Protein AF-0000000066774447 (afdb_homodimer)

Solvent-accessible surface area (backbone atoms only — not comparable to full-atom values): 14469 Å² total; per-residue (Å²): 112,80,68,56,69,46,53,26,40,53,49,66,48,36,38,50,43,22,33,88,58,41,68,56,41,48,50,23,51,52,41,28,32,49,45,59,71,44,71,72,47,78,49,93,64,47,32,36,40,37,72,41,40,31,43,25,16,34,83,17,84,88,30,75,61,47,65,39,43,43,43,38,41,28,30,47,28,94,38,69,66,37,24,46,42,25,50,51,33,24,53,74,33,62,24,39,87,62,42,72,68,42,78,46,88,87,47,88,54,28,32,31,23,29,27,24,42,72,87,56,27,41,38,29,32,37,18,69,53,82,62,50,62,77,47,78,44,22,42,38,33,38,82,106,112,82,67,56,71,47,53,27,39,54,50,67,47,36,36,50,44,21,32,87,58,39,67,58,42,49,52,23,52,53,40,28,31,50,45,58,72,44,72,72,47,77,51,94,65,48,33,35,40,37,71,41,41,31,42,24,16,34,82,15,85,87,30,75,62,49,64,39,43,43,43,38,42,28,29,46,29,92,38,69,66,36,23,46,42,25,48,52,34,25,54,71,32,62,23,39,87,63,41,73,69,43,78,46,88,86,47,87,54,28,33,31,23,29,28,24,43,72,86,57,27,41,38,30,32,35,18,69,52,81,60,50,61,74,47,79,45,22,43,38,34,37,83,105

Secondary structure (DSSP, 8-state):
---EEEEESSSEEEEEEEES-HHHHHHHHHHHHHHTT---EE-TTSEEEETTEEEEETTSTTTTT------EEEEE-SSHHHHHHHHHHHHHTT-EESS-SEE-SSSTT-EEEEEE-TT--EEEEEE--SEEES-S-EEEEE--/---EEEEESSSEEEEEEEES-HHHHHHHHHHHHHHTT---EE-TTSEEEETTEEEEETTSTTTTT------EEEEE-SSHHHHHHHHHHHHHTT-EESS-SEE-SSSTT-EEEEEE-TT--EEEEEE--SEEES-S-EEEEE--

Nearest PDB structures (foldseek):
  4qb5-assembly1_A  TM=7.781E-01  e=7.718E-11  Rhodoferax ferrireducens T118
  3e5d-assembly1_A-2  TM=6.787E-01  e=4.655E-08  Listeria monocytogenes serotype 4b str. F2365
  2a4x-assembly1_B  TM=7.164E-01  e=2.169E-06  Streptomyces caespitosus
  4mym-assembly1_A-2  TM=6.056E-01  e=3.387E-07  Nocardioides sp. JS614
  3rri-assembly1_A  TM=5.846E-01  e=1.679E-06  Alicyclobacillus acidocaldarius subsp. acidocaldarius DSM 446

Organism: Klebsiella pneumoniae subsp. pneumoniae (strain HS11286) (NCBI:txid1125630)

Sequence (288 aa):
MESNTLHRGRLIDHILLVVEDFEASKNFYTAVLSALEIPVITTANEYLLADELVVASRHSPEAAGKLTGRHHLAFQARDRDMVDAFYHAALTHGGRDNGAPGERHYHPGYYAAFVLDPQGNNIEAVYHGKAERSAGSVAISFTQMESNTLHRGRLIDHILLVVEDFEASKNFYTAVLSALEIPVITTANEYLLADELVVASRHSPEAAGKLTGRHHLAFQARDRDMVDAFYHAALTHGGRDNGAPGERHYHPGYYAAFVLDPQGNNIEAVYHGKAERSAGSVAISFTQ

InterPro domains:
  IPR004360 Glyoxalase/fosfomycin resistance/dioxygenase domain [PF00903] (12-124)
  IPR029068 Glyoxalase/Bleomycin resistance protein/Dihydroxybiphenyl dioxygenase [G3DSA:3.10.180.10] (1-129)
  IPR029068 Glyoxalase/Bleomycin resistance protein/Dihydroxybiphenyl dioxygenase [SSF54593] (12-130)
  IPR037523 Vicinal oxygen chelate (VOC), core domain [PS51819] (11-128)

Foldseek 3Di:
DPDDDDDPAPPFQADEAEAADLVLQVQQCCQLCVLQVFDKDADPQRWIDTGRYIYGYLRGPVNVNDGDDAAAEEDEHADLVSQQSNVVSNVVRQKAFPAHWDDDPPDPQWTKGWIQGNRGHTYMYTDRDDDDDPDPHDDDDDDD/DPDDDDDPAPPQQADEAEAADLVLQVQQCCQLCVLQVFDKDADPQRWIDTGRYIYGYLRGPVNVNDGDDAAAEEDEHADLVSQQSNQVSNVVRQKAFDAHWDDDPPDPQWTKGWIQGNRGHTYMYTDRDDDDDPDPHDDDDDDD

Radius of gyration: 17.99 Å; Cα contacts (8 Å, |Δi|>4): 727; chains: 2; bounding box: 45×44×39 Å

pLDDT: mean 94.79, std 8.67, range [38.62, 98.94]

Structure (mmCIF, N/CA/C/O backbone):
data_AF-0000000066774447-model_v1
#
loop_
_entity.id
_entity.type
_entity.pdbx_description
1 polymer 'Glyoxalase I, nickel isomerase'
#
loop_
_atom_site.group_PDB
_atom_site.id
_atom_site.type_symbol
_atom_site.label_atom_id
_atom_site.label_alt_id
_atom_site.label_comp_id
_atom_site.label_asym_id
_atom_site.label_entity_id
_atom_site.label_seq_id
_atom_site.pdbx_PDB_ins_code
_atom_site.Cartn_x
_atom_site.Cartn_y
_atom_site.Cartn_z
_atom_site.occupancy
_atom_site.B_iso_or_equiv
_atom_site.auth_seq_id
_atom_site.auth_comp_id
_atom_site.auth_asym_id
_atom_site.auth_atom_id
_atom_site.pdbx_PDB_model_num
ATOM 1 N N . MET A 1 1 ? -22.531 -4.09 -21.797 1 38.62 1 MET A N 1
ATOM 2 C CA . MET A 1 1 ? -21.406 -4.688 -21.094 1 38.62 1 MET A CA 1
ATOM 3 C C . MET A 1 1 ? -20.984 -3.826 -19.906 1 38.62 1 MET A C 1
ATOM 5 O O . MET A 1 1 ? -20.672 -2.65 -20.062 1 38.62 1 MET A O 1
ATOM 9 N N . GLU A 1 2 ? -21.516 -3.955 -18.734 1 51.12 2 GLU A N 1
ATOM 10 C CA . GLU A 1 2 ? -21.266 -3.084 -17.594 1 51.12 2 GLU A CA 1
ATOM 11 C C . GLU A 1 2 ? -19.781 -3.027 -17.25 1 51.12 2 GLU A C 1
ATOM 13 O O . GLU A 1 2 ? -19.125 -4.066 -17.156 1 51.12 2 GLU A O 1
ATOM 18 N N . SER A 1 3 ? -19 -2.043 -17.734 1 62.44 3 SER A N 1
ATOM 19 C CA . SER A 1 3 ? -17.562 -1.905 -17.516 1 62.44 3 SER A CA 1
ATOM 20 C C . SER A 1 3 ? -17.25 -1.56 -16.062 1 62.44 3 SER A C 1
ATOM 22 O O . SER A 1 3 ? -17.891 -0.677 -15.484 1 62.44 3 SER A O 1
ATOM 24 N N . ASN A 1 4 ? -16.625 -2.568 -15.297 1 84.75 4 ASN A N 1
ATOM 25 C CA . ASN A 1 4 ? -16.109 -2.242 -13.977 1 84.75 4 ASN A CA 1
ATOM 26 C C . ASN A 1 4 ? -14.711 -1.631 -14.055 1 84.75 4 ASN A C 1
ATOM 28 O O . ASN A 1 4 ? -13.828 -2.176 -14.719 1 84.75 4 ASN A O 1
ATOM 32 N N . THR A 1 5 ? -14.672 -0.332 -13.648 1 91.94 5 THR A N 1
ATOM 33 C CA . THR A 1 5 ? -13.391 0.361 -13.711 1 91.94 5 THR A CA 1
ATOM 34 C C . THR A 1 5 ? -12.789 0.5 -12.312 1 91.94 5 THR A C 1
ATOM 36 O O . THR A 1 5 ? -13.469 0.93 -11.375 1 91.94 5 THR A O 1
ATOM 39 N N . LEU A 1 6 ? -11.602 0.058 -12.195 1 94.44 6 LEU A N 1
ATOM 40 C CA . LEU A 1 6 ? -10.805 0.248 -10.984 1 94.44 6 LEU A CA 1
ATOM 41 C C . LEU A 1 6 ? -9.82 1.396 -11.156 1 94.44 6 LEU A C 1
ATOM 43 O O . LEU A 1 6 ? -9.43 1.727 -12.281 1 94.44 6 LEU A O 1
ATOM 47 N N . HIS A 1 7 ? -9.445 2.002 -10.125 1 97.62 7 HIS A N 1
ATOM 48 C CA . HIS A 1 7 ? -8.445 3.062 -10.164 1 97.62 7 HIS A CA 1
ATOM 49 C C . HIS A 1 7 ? -7.246 2.721 -9.281 1 97.62 7 HIS A C 1
ATOM 51 O O . HIS A 1 7 ? -7.41 2.223 -8.172 1 97.62 7 HIS A O 1
ATOM 57 N N . ARG A 1 8 ? -6.07 2.93 -9.82 1 98.44 8 ARG A N 1
ATOM 58 C CA . ARG A 1 8 ? -4.816 2.812 -9.086 1 98.44 8 ARG A CA 1
ATOM 59 C C . ARG A 1 8 ? -4.02 4.109 -9.156 1 98.44 8 ARG A C 1
ATOM 61 O O . ARG A 1 8 ? -4.117 4.855 -10.133 1 98.44 8 ARG A O 1
ATOM 68 N N . GLY A 1 9 ? -3.234 4.371 -8.086 1 98.44 9 GLY A N 1
ATOM 69 C CA . GLY A 1 9 ? -2.244 5.43 -8.164 1 98.44 9 GLY A CA 1
ATOM 70 C C . GLY A 1 9 ? -2.727 6.746 -7.582 1 98.44 9 GLY A C 1
ATOM 71 O O . GLY A 1 9 ? -1.992 7.734 -7.578 1 98.44 9 GLY A O 1
ATOM 72 N N . ARG A 1 10 ? -3.916 6.777 -7.047 1 98.31 10 ARG A N 1
ATOM 73 C CA . ARG A 1 10 ? -4.379 8.055 -6.52 1 98.31 10 ARG A CA 1
ATOM 74 C C . ARG A 1 10 ? -4.52 8.008 -5.004 1 98.31 10 ARG A C 1
ATOM 76 O O . ARG A 1 10 ? -4.668 9.047 -4.355 1 98.31 10 ARG A O 1
ATOM 83 N N . LEU A 1 11 ? -4.406 6.832 -4.398 1 98.81 11 LEU A N 1
ATOM 84 C CA . LEU A 1 11 ? -4.594 6.746 -2.955 1 98.81 11 LEU A CA 1
ATOM 85 C C . LEU A 1 11 ? -3.254 6.578 -2.244 1 98.81 11 LEU A C 1
ATOM 87 O O . LEU A 1 11 ? -2.865 7.422 -1.434 1 98.81 11 LEU A O 1
ATOM 91 N N . ILE A 1 12 ? -2.5 5.539 -2.547 1 98.88 12 ILE A N 1
ATOM 92 C CA . ILE A 1 12 ? -1.322 5.16 -1.771 1 98.88 12 ILE A CA 1
ATOM 93 C C . ILE A 1 12 ? -0.136 6.031 -2.178 1 98.88 12 ILE A C 1
ATOM 95 O O . ILE A 1 12 ? 0.226 6.086 -3.355 1 98.88 12 ILE A O 1
ATOM 99 N N . ASP A 1 13 ? 0.393 6.727 -1.258 1 98.69 13 ASP A N 1
ATOM 100 C CA . ASP A 1 13 ? 1.669 7.402 -1.465 1 98.69 13 ASP A CA 1
ATOM 101 C C . ASP A 1 13 ? 2.842 6.457 -1.223 1 98.69 13 ASP A C 1
ATOM 103 O O . ASP A 1 13 ? 3.695 6.281 -2.094 1 98.69 13 ASP A O 1
ATOM 107 N N . HIS A 1 14 ? 2.867 5.871 -0.005 1 98.25 14 HIS A N 1
ATOM 108 C CA . HIS A 1 14 ? 3.895 4.867 0.244 1 98.25 14 HIS A CA 1
ATOM 109 C C . HIS A 1 14 ? 3.486 3.934 1.38 1 98.25 14 HIS A C 1
ATOM 111 O O . HIS A 1 14 ? 2.609 4.266 2.178 1 98.25 14 HIS A O 1
ATOM 117 N N . ILE A 1 15 ? 4.059 2.768 1.369 1 98.38 15 ILE A N 1
ATOM 118 C CA . ILE A 1 15 ? 4.055 1.76 2.424 1 98.38 15 ILE A CA 1
ATOM 119 C C . ILE A 1 15 ? 5.465 1.58 2.975 1 98.38 15 ILE A C 1
ATOM 121 O O . ILE A 1 15 ? 6.418 1.412 2.211 1 98.38 15 ILE A O 1
ATOM 125 N N . LEU A 1 16 ? 5.59 1.678 4.246 1 97.62 16 LEU A N 1
ATOM 126 C CA . LEU A 1 16 ? 6.895 1.438 4.855 1 97.62 16 LEU A CA 1
ATOM 127 C C . LEU A 1 16 ? 6.918 0.097 5.578 1 97.62 16 LEU A C 1
ATOM 129 O O . LEU A 1 16 ? 6.129 -0.132 6.5 1 97.62 16 LEU A O 1
ATOM 133 N N . LEU A 1 17 ? 7.73 -0.787 5.145 1 97.94 17 LEU A N 1
ATOM 134 C CA . LEU A 1 17 ? 8.062 -2.016 5.855 1 97.94 17 LEU A CA 1
ATOM 135 C C . LEU A 1 17 ? 9.359 -1.856 6.637 1 97.94 17 LEU A C 1
ATOM 137 O O . LEU A 1 17 ? 10.422 -1.644 6.047 1 97.94 17 LEU A O 1
ATOM 141 N N . VAL A 1 18 ? 9.234 -1.908 7.91 1 97.38 18 VAL A N 1
ATOM 142 C CA . VAL A 1 18 ? 10.414 -1.865 8.758 1 97.38 18 VAL A CA 1
ATOM 143 C C . VAL A 1 18 ? 10.805 -3.281 9.172 1 97.38 18 VAL A C 1
ATOM 145 O O . VAL A 1 18 ? 10.016 -3.992 9.797 1 97.38 18 VAL A O 1
ATOM 148 N N . VAL A 1 19 ? 12.023 -3.633 8.867 1 96.94 19 VAL A N 1
ATOM 149 C CA . VAL A 1 19 ? 12.383 -5.043 8.984 1 96.94 19 VAL A CA 1
ATOM 150 C C . VAL A 1 19 ? 13.602 -5.191 9.891 1 96.94 19 VAL A C 1
ATOM 152 O O . VAL A 1 19 ? 14.398 -4.258 10.039 1 96.94 19 VAL A O 1
ATOM 155 N N . GLU A 1 20 ? 13.719 -6.32 10.477 1 95.25 20 GLU A N 1
ATOM 156 C CA . GLU A 1 20 ? 14.836 -6.633 11.367 1 95.25 20 GLU A CA 1
ATOM 157 C C . GLU A 1 20 ? 16.094 -6.977 10.57 1 95.25 20 GLU A C 1
ATOM 159 O O . GLU A 1 20 ? 17.172 -6.449 10.852 1 95.25 20 GLU A O 1
ATOM 164 N N . ASP A 1 21 ? 16.016 -7.852 9.625 1 95.94 21 ASP A N 1
ATOM 165 C CA . ASP A 1 21 ? 17.109 -8.273 8.766 1 95.94 21 ASP A CA 1
ATOM 166 C C . ASP A 1 21 ? 17.016 -7.609 7.391 1 95.94 21 ASP A C 1
ATOM 168 O O . ASP A 1 21 ? 16.469 -8.188 6.453 1 95.94 21 ASP A O 1
ATOM 172 N N . PHE A 1 22 ? 17.656 -6.461 7.238 1 96.44 22 PHE A N 1
ATOM 173 C CA . PHE A 1 22 ? 17.516 -5.672 6.02 1 96.44 22 PHE A CA 1
ATOM 174 C C . PHE A 1 22 ? 18.141 -6.391 4.832 1 96.44 22 PHE A C 1
ATOM 176 O O . PHE A 1 22 ? 17.594 -6.375 3.729 1 96.44 22 PHE A O 1
ATOM 183 N N . GLU A 1 23 ? 19.234 -6.984 5.035 1 97.25 23 GLU A N 1
ATOM 184 C CA . GLU A 1 23 ? 19.938 -7.633 3.928 1 97.25 23 GLU A CA 1
ATOM 185 C C . GLU A 1 23 ? 19.094 -8.758 3.332 1 97.25 23 GLU A C 1
ATOM 187 O O . GLU A 1 23 ? 19.016 -8.906 2.109 1 97.25 23 GLU A O 1
ATOM 192 N N . ALA A 1 24 ? 18.453 -9.539 4.191 1 98.06 24 ALA A N 1
ATOM 193 C CA . ALA A 1 24 ? 17.562 -10.602 3.709 1 98.06 24 ALA A CA 1
ATOM 194 C C . ALA A 1 24 ? 16.391 -10.016 2.936 1 98.06 24 ALA A C 1
ATOM 196 O O . ALA A 1 24 ? 16.016 -10.523 1.877 1 98.06 24 ALA A O 1
ATOM 197 N N . SER A 1 25 ? 15.859 -8.977 3.469 1 98.12 25 SER A N 1
ATOM 198 C CA . SER A 1 25 ? 14.719 -8.336 2.816 1 98.12 25 SER A CA 1
ATOM 199 C C . SER A 1 25 ? 15.133 -7.699 1.492 1 98.12 25 SER A C 1
ATOM 201 O O . SER A 1 25 ? 14.406 -7.801 0.5 1 98.12 25 SER A O 1
ATOM 203 N N . LYS A 1 26 ? 16.234 -7.059 1.557 1 97.81 26 LYS A N 1
ATOM 204 C CA . LYS A 1 26 ? 16.75 -6.453 0.336 1 97.81 26 LYS A CA 1
ATOM 205 C C . LYS A 1 26 ? 16.906 -7.492 -0.771 1 97.81 26 LYS A C 1
ATOM 207 O O . LYS A 1 26 ? 16.5 -7.262 -1.909 1 97.81 26 LYS A O 1
ATOM 212 N N . ASN A 1 27 ? 17.531 -8.594 -0.436 1 98.31 27 ASN A N 1
ATOM 213 C CA . ASN A 1 27 ? 17.703 -9.672 -1.403 1 98.31 27 ASN A CA 1
ATOM 214 C C . ASN A 1 27 ? 16.375 -10.148 -1.965 1 98.31 27 ASN A C 1
ATOM 216 O O . ASN A 1 27 ? 16.234 -10.312 -3.178 1 98.31 27 ASN A O 1
ATOM 220 N N . PHE A 1 28 ? 15.461 -10.336 -1.13 1 98.88 28 PHE A N 1
ATOM 221 C CA . PHE A 1 28 ? 14.133 -10.812 -1.492 1 98.88 28 PHE A CA 1
ATOM 222 C C . PHE A 1 28 ? 13.414 -9.812 -2.387 1 98.88 28 PHE A C 1
ATOM 224 O O . PHE A 1 28 ? 12.992 -10.148 -3.494 1 98.88 28 PHE A O 1
ATOM 231 N N . TYR A 1 29 ? 13.289 -8.562 -1.972 1 98.81 29 TYR A N 1
ATOM 232 C CA . TYR A 1 29 ? 12.461 -7.578 -2.66 1 98.81 29 TYR A CA 1
ATOM 233 C C . TYR A 1 29 ? 13.117 -7.133 -3.963 1 98.81 29 TYR A C 1
ATOM 235 O O . TYR A 1 29 ? 12.422 -6.836 -4.941 1 98.81 29 TYR A O 1
ATOM 243 N N . THR A 1 30 ? 14.445 -7.098 -3.994 1 98.62 30 THR A N 1
ATOM 244 C CA . THR A 1 30 ? 15.109 -6.809 -5.262 1 98.62 30 THR A CA 1
ATOM 245 C C . THR A 1 30 ? 14.75 -7.859 -6.309 1 98.62 30 THR A C 1
ATOM 247 O O . THR A 1 30 ? 14.445 -7.52 -7.453 1 98.62 30 THR A O 1
ATOM 250 N N . ALA A 1 31 ? 14.742 -9.102 -5.918 1 98.81 31 ALA A N 1
ATOM 251 C CA . ALA A 1 31 ? 14.477 -10.203 -6.836 1 98.81 31 ALA A CA 1
ATOM 252 C C . ALA A 1 31 ? 13.023 -10.172 -7.316 1 98.81 31 ALA A C 1
ATOM 254 O O . ALA A 1 31 ? 12.758 -10.258 -8.516 1 98.81 31 ALA A O 1
ATOM 255 N N . VAL A 1 32 ? 12.078 -10.047 -6.363 1 98.88 32 VAL A N 1
ATOM 256 C CA . VAL A 1 32 ? 10.68 -10.172 -6.758 1 98.88 32 VAL A CA 1
ATOM 257 C C . VAL A 1 32 ? 10.258 -8.938 -7.551 1 98.88 32 VAL A C 1
ATOM 259 O O . VAL A 1 32 ? 9.461 -9.031 -8.484 1 98.88 32 VAL A O 1
ATOM 262 N N . LEU A 1 33 ? 10.766 -7.766 -7.234 1 98.88 33 LEU A N 1
ATOM 263 C CA . LEU A 1 33 ? 10.398 -6.551 -7.957 1 98.88 33 LEU A CA 1
ATOM 264 C C . LEU A 1 33 ? 11.016 -6.539 -9.352 1 98.88 33 LEU A C 1
ATOM 266 O O . LEU A 1 33 ? 10.422 -6.016 -10.297 1 98.88 33 LEU A O 1
ATOM 270 N N . SER A 1 34 ? 12.234 -7.141 -9.461 1 98.56 34 SER A N 1
ATOM 271 C CA . SER A 1 34 ? 12.805 -7.336 -10.789 1 98.56 34 SER A CA 1
ATOM 272 C C . SER A 1 34 ? 11.906 -8.203 -11.656 1 98.56 34 SER A C 1
ATOM 274 O O . SER A 1 34 ? 11.672 -7.891 -12.828 1 98.56 34 SER A O 1
ATOM 276 N N . ALA A 1 35 ? 11.438 -9.266 -11.117 1 98.81 35 ALA A N 1
ATOM 277 C CA . ALA A 1 35 ? 10.531 -10.156 -11.844 1 98.81 35 ALA A CA 1
ATOM 278 C C . ALA A 1 35 ? 9.281 -9.406 -12.297 1 98.81 35 ALA A C 1
ATOM 280 O O . ALA A 1 35 ? 8.695 -9.734 -13.328 1 98.81 35 ALA A O 1
ATOM 281 N N . LEU A 1 36 ? 8.898 -8.383 -11.547 1 98.81 36 LEU A N 1
ATOM 282 C CA . LEU A 1 36 ? 7.707 -7.594 -11.852 1 98.81 36 LEU A CA 1
ATOM 283 C C . LEU A 1 36 ? 8.062 -6.387 -12.719 1 98.81 36 LEU A C 1
ATOM 285 O O . LEU A 1 36 ? 7.188 -5.582 -13.055 1 98.81 36 LEU A O 1
ATOM 289 N N . GLU A 1 37 ? 9.344 -6.215 -12.992 1 98.44 37 GLU A N 1
ATOM 290 C CA . GLU A 1 37 ? 9.859 -5.145 -13.844 1 98.44 37 GLU A CA 1
ATOM 291 C C . GLU A 1 37 ? 9.633 -3.775 -13.211 1 98.44 37 GLU A C 1
ATOM 293 O O . GLU A 1 37 ? 9.242 -2.824 -13.891 1 98.44 37 GLU A O 1
ATOM 298 N N . ILE A 1 38 ? 9.75 -3.734 -11.938 1 98.5 38 ILE A N 1
ATOM 299 C CA . ILE A 1 38 ? 9.695 -2.498 -11.164 1 98.5 38 ILE A CA 1
ATOM 300 C C . ILE A 1 38 ? 11.109 -2.117 -10.719 1 98.5 38 ILE A C 1
ATOM 302 O O . ILE A 1 38 ? 11.766 -2.883 -10.016 1 98.5 38 ILE A O 1
ATOM 306 N N . PRO A 1 39 ? 11.602 -0.949 -11.078 1 97.19 39 PRO A N 1
ATOM 307 C CA . PRO A 1 39 ? 12.938 -0.531 -10.648 1 97.19 39 PRO A CA 1
ATOM 308 C C . PRO A 1 39 ? 13.055 -0.375 -9.133 1 97.19 39 PRO A C 1
ATOM 310 O O . PRO A 1 39 ? 12.109 0.077 -8.484 1 97.19 39 PRO A O 1
ATOM 313 N N . VAL A 1 40 ? 14.227 -0.789 -8.617 1 97.06 40 VAL A N 1
ATOM 314 C CA . VAL A 1 40 ? 14.516 -0.669 -7.191 1 97.06 40 VAL A CA 1
ATOM 315 C C . VAL A 1 40 ? 15.711 0.259 -6.984 1 97.06 40 VAL A C 1
ATOM 317 O O . VAL A 1 40 ? 16.719 0.141 -7.68 1 97.06 40 VAL A O 1
ATOM 320 N N . ILE A 1 41 ? 15.523 1.2 -6.086 1 94.5 41 ILE A N 1
ATOM 321 C CA . ILE A 1 41 ? 16.609 2.055 -5.641 1 94.5 41 ILE A CA 1
ATOM 322 C C . ILE A 1 41 ? 17.062 1.64 -4.238 1 94.5 41 ILE A C 1
ATOM 324 O O . ILE A 1 41 ? 16.25 1.59 -3.314 1 94.5 41 ILE A O 1
ATOM 328 N N . THR A 1 42 ? 18.312 1.269 -4.105 1 90.75 42 THR A N 1
ATOM 329 C CA . THR A 1 42 ? 18.875 0.967 -2.791 1 90.75 42 THR A CA 1
ATOM 330 C C . THR A 1 42 ? 19.734 2.127 -2.289 1 90.75 42 THR A C 1
ATOM 332 O O . THR A 1 42 ? 20.438 2.766 -3.07 1 90.75 42 THR A O 1
ATOM 335 N N . THR A 1 43 ? 19.609 2.326 -1.059 1 85.88 43 THR A N 1
ATOM 336 C CA . THR A 1 43 ? 20.312 3.471 -0.501 1 85.88 43 THR A CA 1
ATOM 337 C C . THR A 1 43 ? 21.391 3.014 0.48 1 85.88 43 THR A C 1
ATOM 339 O O . THR A 1 43 ? 21.391 1.861 0.917 1 85.88 43 THR A O 1
ATOM 342 N N . ALA A 1 44 ? 22.188 3.984 0.877 1 84.19 44 ALA A N 1
ATOM 343 C CA . ALA A 1 44 ? 23.281 3.725 1.815 1 84.19 44 ALA A CA 1
ATOM 344 C C . ALA A 1 44 ? 22.766 3.621 3.246 1 84.19 44 ALA A C 1
ATOM 346 O O . ALA A 1 44 ? 23.422 3.055 4.117 1 84.19 44 ALA A O 1
ATOM 347 N N . ASN A 1 45 ? 21.609 4.102 3.521 1 84.56 45 ASN A N 1
ATOM 348 C CA . ASN A 1 45 ? 21.031 4.133 4.859 1 84.56 45 ASN A CA 1
ATOM 349 C C . ASN A 1 45 ? 20.125 2.941 5.105 1 84.56 45 ASN A C 1
ATOM 351 O O . ASN A 1 45 ? 19.188 3.021 5.914 1 84.56 45 ASN A O 1
ATOM 355 N N . GLU A 1 46 ? 20.312 1.907 4.398 1 91.19 46 GLU A N 1
ATOM 356 C CA . GLU A 1 46 ? 19.672 0.61 4.582 1 91.19 46 GLU A CA 1
ATOM 357 C C . GLU A 1 46 ? 18.156 0.699 4.344 1 91.19 46 GLU A C 1
ATOM 359 O O . GLU A 1 46 ? 17.375 0.211 5.152 1 91.19 46 GLU A O 1
ATOM 364 N N . TYR A 1 47 ? 17.797 1.309 3.357 1 93.88 47 TYR A N 1
ATOM 365 C CA . TYR A 1 47 ? 16.438 1.181 2.875 1 93.88 47 TYR A CA 1
ATOM 366 C C . TYR A 1 47 ? 16.391 1.117 1.353 1 93.88 47 TYR A C 1
ATOM 368 O O . TYR A 1 47 ? 17.359 1.511 0.685 1 93.88 47 TYR A O 1
ATOM 376 N N . LEU A 1 48 ? 15.398 0.545 0.819 1 95.94 48 LEU A N 1
ATOM 377 C CA . LEU A 1 48 ? 15.164 0.529 -0.62 1 95.94 48 LEU A CA 1
ATOM 378 C C . LEU A 1 48 ? 13.805 1.145 -0.957 1 95.94 48 LEU A C 1
ATOM 380 O O . LEU A 1 48 ? 12.914 1.202 -0.106 1 95.94 48 LEU A O 1
ATOM 384 N N . LEU A 1 49 ? 13.734 1.679 -2.139 1 96.06 49 LEU A N 1
ATOM 385 C CA . LEU A 1 49 ? 12.531 2.303 -2.686 1 96.06 49 LEU A CA 1
ATOM 386 C C . LEU A 1 49 ? 12.133 1.65 -4.004 1 96.06 49 LEU A C 1
ATOM 388 O O . LEU A 1 49 ? 12.984 1.41 -4.863 1 96.06 49 LEU A O 1
ATOM 392 N N . ALA A 1 50 ? 10.93 1.355 -4.105 1 98 50 ALA A N 1
ATOM 393 C CA . ALA A 1 50 ? 10.32 0.902 -5.355 1 98 50 ALA A CA 1
ATOM 394 C C . ALA A 1 50 ? 8.891 1.423 -5.488 1 98 50 ALA A C 1
ATOM 396 O O . ALA A 1 50 ? 7.973 0.892 -4.867 1 98 50 ALA A O 1
ATOM 397 N N . ASP A 1 51 ? 8.797 2.506 -6.281 1 97.94 51 ASP A N 1
ATOM 398 C CA . ASP A 1 51 ? 7.504 3.164 -6.43 1 97.94 51 ASP A CA 1
ATOM 399 C C . ASP A 1 51 ? 6.895 3.486 -5.066 1 97.94 51 ASP A C 1
ATOM 401 O O . ASP A 1 51 ? 7.453 4.277 -4.301 1 97.94 51 ASP A O 1
ATOM 405 N N . GLU A 1 52 ? 5.773 2.758 -4.664 1 98.44 52 GLU A N 1
ATOM 406 C CA . GLU A 1 52 ? 5.062 3.082 -3.428 1 98.44 52 GLU A CA 1
ATOM 407 C C . GLU A 1 52 ? 5.648 2.324 -2.24 1 98.44 52 GLU A C 1
ATOM 409 O O . GLU A 1 52 ? 5.266 2.561 -1.094 1 98.44 52 GLU A O 1
ATOM 414 N N . LEU A 1 53 ? 6.605 1.432 -2.441 1 98.56 53 LEU A N 1
ATOM 415 C CA . LEU A 1 53 ? 7.102 0.552 -1.389 1 98.56 53 LEU A CA 1
ATOM 416 C C . LEU A 1 53 ? 8.453 1.031 -0.869 1 98.56 53 LEU A C 1
ATOM 418 O O . LEU A 1 53 ? 9.367 1.29 -1.654 1 98.56 53 LEU A O 1
ATOM 422 N N . VAL A 1 54 ? 8.547 1.167 0.398 1 97.56 54 VAL A N 1
ATOM 423 C CA . VAL A 1 54 ? 9.805 1.408 1.1 1 97.56 54 VAL A CA 1
ATOM 424 C C . VAL A 1 54 ? 10.078 0.266 2.076 1 97.56 54 VAL A C 1
ATOM 426 O O . VAL A 1 54 ? 9.203 -0.099 2.873 1 97.56 54 VAL A O 1
ATOM 429 N N . VAL A 1 55 ? 11.188 -0.338 1.969 1 97.81 55 VAL A N 1
ATOM 430 C CA . VAL A 1 55 ? 11.656 -1.338 2.922 1 97.81 55 VAL A CA 1
ATOM 431 C C . VAL A 1 55 ? 12.898 -0.816 3.648 1 97.81 55 VAL A C 1
ATOM 433 O O . VAL A 1 55 ? 13.891 -0.457 3.014 1 97.81 55 VAL A O 1
ATOM 436 N N . ALA A 1 56 ? 12.781 -0.787 4.949 1 97.12 56 ALA A N 1
ATOM 437 C CA . ALA A 1 56 ? 13.859 -0.157 5.703 1 97.12 56 ALA A CA 1
ATOM 438 C C . ALA A 1 56 ? 14.258 -1.005 6.91 1 97.12 56 ALA A C 1
ATOM 440 O O . ALA A 1 56 ? 13.414 -1.678 7.508 1 97.12 56 ALA A O 1
ATOM 441 N N . SER A 1 57 ? 15.508 -0.886 7.227 1 95.94 57 SER A N 1
ATOM 442 C CA . SER A 1 57 ? 15.992 -1.443 8.492 1 95.94 57 SER A CA 1
ATOM 443 C C . SER A 1 57 ? 15.398 -0.705 9.68 1 95.94 57 SER A C 1
ATOM 445 O O . SER A 1 57 ? 15.188 0.509 9.625 1 95.94 57 SER A O 1
ATOM 447 N N . ARG A 1 58 ? 15.266 -1.434 10.758 1 93.06 58 ARG A N 1
ATOM 448 C CA . ARG A 1 58 ? 14.82 -0.791 11.992 1 93.06 58 ARG A CA 1
ATOM 449 C C . ARG A 1 58 ? 15.805 0.294 12.43 1 93.06 58 ARG A C 1
ATOM 451 O O . ARG A 1 58 ? 15.461 1.165 13.227 1 93.06 58 ARG A O 1
ATOM 458 N N . HIS A 1 59 ? 16.953 0.23 11.898 1 90.44 59 HIS A N 1
ATOM 459 C CA . HIS A 1 59 ? 18 1.165 12.289 1 90.44 59 HIS A CA 1
ATOM 460 C C . HIS A 1 59 ? 18.062 2.355 11.344 1 90.44 59 HIS A C 1
ATOM 462 O O . HIS A 1 59 ? 18.812 3.307 11.578 1 90.44 59 HIS A O 1
ATOM 468 N N . SER A 1 60 ? 17.281 2.279 10.32 1 88.81 60 SER A N 1
ATOM 469 C CA . SER A 1 60 ? 17.234 3.387 9.367 1 88.81 60 SER A CA 1
ATOM 470 C C . SER A 1 60 ? 16.5 4.586 9.953 1 88.81 60 SER A C 1
ATOM 472 O O . SER A 1 60 ? 15.531 4.418 10.703 1 88.81 60 SER A O 1
ATOM 474 N N . PRO A 1 61 ? 16.891 5.77 9.602 1 81.56 61 PRO A N 1
ATOM 475 C CA . PRO A 1 61 ? 16.156 6.953 10.039 1 81.56 61 PRO A CA 1
ATOM 476 C C . PRO A 1 61 ? 14.695 6.941 9.578 1 81.56 61 PRO A C 1
ATOM 478 O O . PRO A 1 61 ? 13.836 7.531 10.234 1 81.56 61 PRO A O 1
ATOM 481 N N . GLU A 1 62 ? 14.391 6.27 8.578 1 76.62 62 GLU A N 1
ATOM 482 C CA . GLU A 1 62 ? 13.039 6.191 8.023 1 76.62 62 GLU A CA 1
ATOM 483 C C . GLU A 1 62 ? 12.102 5.418 8.945 1 76.62 62 GLU A C 1
ATOM 485 O O . GLU A 1 62 ? 10.883 5.598 8.898 1 76.62 62 GLU A O 1
ATOM 490 N N . ALA A 1 63 ? 12.586 4.438 9.734 1 77.31 63 ALA A N 1
ATOM 491 C CA . ALA A 1 63 ? 11.812 3.457 10.492 1 77.31 63 ALA A CA 1
ATOM 492 C C . ALA A 1 63 ? 11.375 4.023 11.836 1 77.31 63 ALA A C 1
ATOM 494 O O . ALA A 1 63 ? 10.398 3.557 12.43 1 77.31 63 ALA A O 1
ATOM 495 N N . ALA A 1 64 ? 11.961 5.039 12.234 1 76.44 64 ALA A N 1
ATOM 496 C CA . ALA A 1 64 ? 11.734 5.598 13.57 1 76.44 64 ALA A CA 1
ATOM 497 C C . ALA A 1 64 ? 11.82 4.512 14.641 1 76.44 64 ALA A C 1
ATOM 499 O O . ALA A 1 64 ? 11.102 4.562 15.641 1 76.44 64 ALA A O 1
ATOM 500 N N . GLY A 1 65 ? 12.484 3.363 14.359 1 78.94 65 GLY A N 1
ATOM 501 C CA . GLY A 1 65 ? 12.875 2.342 15.32 1 78.94 65 GLY A CA 1
ATOM 502 C C . GLY A 1 65 ? 11.773 1.346 15.609 1 78.94 65 GLY A C 1
ATOM 503 O O . GLY A 1 65 ? 11.906 0.503 16.5 1 78.94 65 GLY A O 1
ATOM 504 N N . LYS A 1 66 ? 10.688 1.373 14.961 1 90.44 66 LYS A N 1
ATOM 505 C CA . LYS A 1 66 ? 9.578 0.473 15.258 1 90.44 66 LYS A CA 1
ATOM 506 C C . LYS A 1 66 ? 9.305 -0.47 14.086 1 90.44 66 LYS A C 1
ATOM 508 O O . LYS A 1 66 ? 8.992 -0.023 12.984 1 90.44 66 LYS A O 1
ATOM 513 N N . LEU A 1 67 ? 9.383 -1.756 14.344 1 93.94 67 LEU A N 1
ATOM 514 C CA . LEU A 1 67 ? 9.109 -2.771 13.336 1 93.94 67 LEU A CA 1
ATOM 515 C C . LEU A 1 67 ? 7.645 -2.725 12.906 1 93.94 67 LEU A C 1
ATOM 517 O O . LEU A 1 67 ? 6.766 -2.42 13.711 1 93.94 67 LEU A O 1
ATOM 521 N N . THR A 1 68 ? 7.434 -2.922 11.648 1 96.38 68 THR A N 1
ATOM 522 C CA . THR A 1 68 ? 6.07 -3.197 11.211 1 96.38 68 THR A CA 1
ATOM 523 C C . THR A 1 68 ? 5.707 -4.66 11.461 1 96.38 68 THR A C 1
ATOM 525 O O . THR A 1 68 ? 6.586 -5.496 11.672 1 96.38 68 THR A O 1
ATOM 528 N N . GLY A 1 69 ? 4.414 -4.887 11.508 1 94.12 69 GLY A N 1
ATOM 529 C CA . GLY A 1 69 ? 3.918 -6.242 11.695 1 94.12 69 GLY A CA 1
ATOM 530 C C . GLY A 1 69 ? 3.559 -6.934 10.391 1 94.12 69 GLY A C 1
ATOM 531 O O . GLY A 1 69 ? 3.963 -6.488 9.312 1 94.12 69 GLY A O 1
ATOM 532 N N . ARG A 1 70 ? 2.857 -8.031 10.508 1 95.19 70 ARG A N 1
ATOM 533 C CA . ARG A 1 70 ? 2.471 -8.836 9.359 1 95.19 70 ARG A CA 1
ATOM 534 C C . ARG A 1 70 ? 1.646 -8.016 8.367 1 95.19 70 ARG A C 1
ATOM 536 O O . ARG A 1 70 ? 0.604 -7.465 8.734 1 95.19 70 ARG A O 1
ATOM 543 N N . HIS A 1 71 ? 2.086 -7.945 7.18 1 97.44 71 HIS A N 1
ATOM 544 C CA . HIS A 1 71 ? 1.367 -7.32 6.078 1 97.44 71 HIS A CA 1
ATOM 545 C C . HIS A 1 71 ? 0.749 -8.367 5.156 1 97.44 71 HIS A C 1
ATOM 547 O O . HIS A 1 71 ? 1.256 -9.484 5.051 1 97.44 71 HIS A O 1
ATOM 553 N N . HIS A 1 72 ? -0.346 -8.055 4.609 1 98.12 72 HIS A N 1
ATOM 554 C CA . HIS A 1 72 ? -0.791 -8.617 3.34 1 98.12 72 HIS A CA 1
ATOM 555 C C . HIS A 1 72 ? -0.707 -7.59 2.219 1 98.12 72 HIS A C 1
ATOM 557 O O . HIS A 1 72 ? -1.498 -6.645 2.176 1 98.12 72 HIS A O 1
ATOM 563 N N . LEU A 1 73 ? 0.235 -7.785 1.369 1 98.5 73 LEU A N 1
ATOM 564 C CA . LEU A 1 73 ? 0.555 -6.855 0.292 1 98.5 73 LEU A CA 1
ATOM 565 C C . LEU A 1 73 ? 0.552 -7.562 -1.058 1 98.5 73 LEU A C 1
ATOM 567 O O . LEU A 1 73 ? 1.25 -8.562 -1.239 1 98.5 73 LEU A O 1
ATOM 571 N N . ALA A 1 74 ? -0.248 -7.043 -1.963 1 98.81 74 ALA A N 1
ATOM 572 C CA . ALA A 1 74 ? -0.34 -7.637 -3.295 1 98.81 74 ALA A CA 1
ATOM 573 C C . ALA A 1 74 ? 0.224 -6.695 -4.355 1 98.81 74 ALA A C 1
ATOM 575 O O . ALA A 1 74 ? -0.083 -5.5 -4.359 1 98.81 74 ALA A O 1
ATOM 576 N N . PHE A 1 75 ? 1.004 -7.223 -5.277 1 98.94 75 PHE A N 1
ATOM 577 C CA . PHE A 1 75 ? 1.571 -6.488 -6.406 1 98.94 75 PHE A CA 1
ATOM 578 C C . PHE A 1 75 ? 0.842 -6.832 -7.699 1 98.94 75 PHE A C 1
ATOM 580 O O . PHE A 1 75 ? 0.305 -7.934 -7.84 1 98.94 75 PHE A O 1
ATOM 587 N N . GLN A 1 76 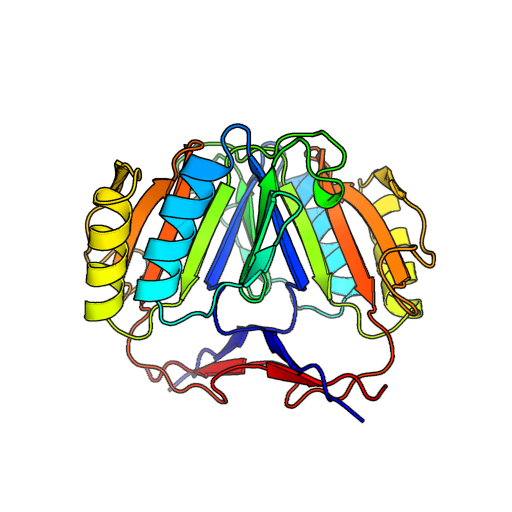? 0.882 -5.895 -8.586 1 98.81 76 GLN A N 1
ATOM 588 C CA . GLN A 1 76 ? 0.275 -6.094 -9.898 1 98.81 76 GLN A CA 1
ATOM 589 C C . GLN A 1 76 ? 1.196 -6.895 -10.812 1 98.81 76 GLN A C 1
ATOM 591 O O . GLN A 1 76 ? 2.387 -6.594 -10.922 1 98.81 76 GLN A O 1
ATOM 596 N N . ALA A 1 77 ? 0.689 -7.883 -11.469 1 98.81 77 ALA A N 1
ATOM 597 C CA . ALA A 1 77 ? 1.38 -8.609 -12.531 1 98.81 77 ALA A CA 1
ATOM 598 C C . ALA A 1 77 ? 0.682 -8.422 -13.875 1 98.81 77 ALA A C 1
ATOM 600 O O . ALA A 1 77 ? -0.55 -8.422 -13.945 1 98.81 77 ALA A O 1
ATOM 601 N N . ARG A 1 78 ? 1.421 -8.289 -14.906 1 97.62 78 ARG A N 1
ATOM 602 C CA . ARG A 1 78 ? 0.85 -7.953 -16.203 1 97.62 78 ARG A CA 1
ATOM 603 C C . ARG A 1 78 ? 0.247 -9.18 -16.875 1 97.62 78 ARG A C 1
ATOM 605 O O . ARG A 1 78 ? -0.571 -9.062 -17.781 1 97.62 78 ARG A O 1
ATOM 612 N N . ASP A 1 79 ? 0.723 -10.375 -16.562 1 98.25 79 ASP A N 1
ATOM 613 C CA . ASP A 1 79 ? 0.234 -11.633 -17.125 1 98.25 79 ASP A CA 1
ATOM 614 C C . ASP A 1 79 ? 0.585 -12.812 -16.219 1 98.25 79 ASP A C 1
ATOM 616 O O . ASP A 1 79 ? 1.204 -12.625 -15.164 1 98.25 79 ASP A O 1
ATOM 620 N N . ARG A 1 80 ? 0.157 -14.016 -16.578 1 98.69 80 ARG A N 1
ATOM 621 C CA . ARG A 1 80 ? 0.36 -15.227 -15.789 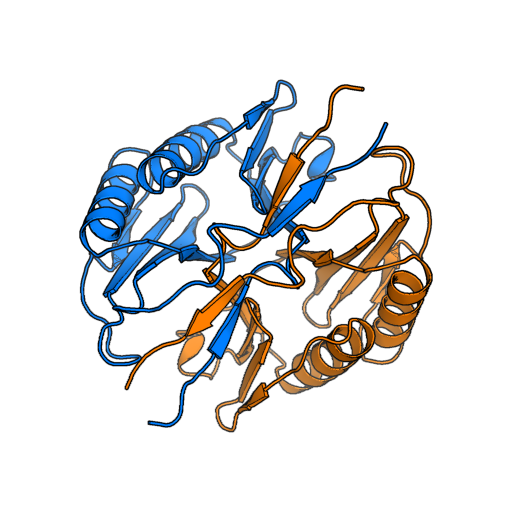1 98.69 80 ARG A CA 1
ATOM 622 C C . ARG A 1 80 ? 1.844 -15.555 -15.656 1 98.69 80 ARG A C 1
ATOM 624 O O . ARG A 1 80 ? 2.299 -15.984 -14.594 1 98.69 80 ARG A O 1
ATOM 631 N N . ASP A 1 81 ? 2.59 -15.328 -16.703 1 98.88 81 ASP A N 1
ATOM 632 C CA . ASP A 1 81 ? 4.02 -15.617 -16.688 1 98.88 81 ASP A CA 1
ATOM 633 C C . ASP A 1 81 ? 4.738 -14.773 -15.633 1 98.88 81 ASP A C 1
ATOM 635 O O . ASP A 1 81 ? 5.66 -15.25 -14.977 1 98.88 81 ASP A O 1
ATOM 639 N N . MET A 1 82 ? 4.363 -13.578 -15.508 1 98.94 82 MET A N 1
ATOM 640 C CA . MET A 1 82 ? 4.969 -12.688 -14.523 1 98.94 82 MET A CA 1
ATOM 641 C C . MET A 1 82 ? 4.664 -13.164 -13.102 1 98.94 82 MET A C 1
ATOM 643 O O . MET A 1 82 ? 5.512 -13.047 -12.211 1 98.94 82 MET A O 1
ATOM 647 N N . VAL A 1 83 ? 3.447 -13.656 -12.859 1 98.94 83 VAL A N 1
ATOM 648 C CA . VAL A 1 83 ? 3.117 -14.234 -11.562 1 98.94 83 VAL A CA 1
ATOM 649 C C . VAL A 1 83 ? 4.051 -15.406 -11.266 1 98.94 83 VAL A C 1
ATOM 651 O O . VAL A 1 83 ? 4.582 -15.523 -10.164 1 98.94 83 VAL A O 1
ATOM 654 N N . ASP A 1 84 ? 4.23 -16.266 -12.266 1 98.94 84 ASP A N 1
ATOM 655 C CA . ASP A 1 84 ? 5.121 -17.406 -12.109 1 98.94 84 ASP A CA 1
ATOM 656 C C . ASP A 1 84 ? 6.547 -16.953 -11.789 1 98.94 84 ASP A C 1
ATOM 658 O O . ASP A 1 84 ? 7.199 -17.516 -10.906 1 98.94 84 ASP A O 1
ATOM 662 N N . ALA A 1 85 ? 7.012 -15.977 -12.523 1 98.94 85 ALA A N 1
ATOM 663 C CA . ALA A 1 85 ? 8.367 -15.461 -12.336 1 98.94 85 ALA A CA 1
ATOM 664 C C . ALA A 1 85 ? 8.539 -14.883 -10.93 1 98.94 85 ALA A C 1
ATOM 666 O O . ALA A 1 85 ? 9.57 -15.086 -10.289 1 98.94 85 ALA A O 1
ATOM 667 N N . PHE A 1 86 ? 7.578 -14.156 -10.484 1 98.94 86 PHE A N 1
ATOM 668 C CA . PHE A 1 86 ? 7.566 -13.617 -9.125 1 98.94 86 PHE A CA 1
ATOM 669 C C . PHE A 1 86 ? 7.719 -14.734 -8.102 1 98.94 86 PHE A C 1
ATOM 671 O O . PHE A 1 86 ? 8.547 -14.641 -7.195 1 98.94 86 PHE A O 1
ATOM 678 N N . TYR A 1 87 ? 6.902 -15.719 -8.258 1 98.94 87 TYR A N 1
ATOM 679 C CA . TYR A 1 87 ? 6.883 -16.828 -7.32 1 98.94 87 TYR A CA 1
ATOM 680 C C . TYR A 1 87 ? 8.242 -17.531 -7.273 1 98.94 87 TYR A C 1
ATOM 682 O O . TYR A 1 87 ? 8.789 -17.766 -6.191 1 98.94 87 TYR A O 1
ATOM 690 N N . HIS A 1 88 ? 8.805 -17.797 -8.383 1 98.94 88 HIS A N 1
ATOM 691 C CA . HIS A 1 88 ? 10.102 -18.453 -8.469 1 98.94 88 HIS A CA 1
ATOM 692 C C . HIS A 1 88 ? 11.203 -17.594 -7.871 1 98.94 88 HIS A C 1
ATOM 694 O O . HIS A 1 88 ? 12.062 -18.078 -7.133 1 98.94 88 HIS A O 1
ATOM 700 N N . ALA A 1 89 ? 11.188 -16.328 -8.227 1 98.94 89 ALA A N 1
ATOM 701 C CA . ALA A 1 89 ? 12.164 -15.398 -7.664 1 98.94 89 ALA A CA 1
ATOM 702 C C . ALA A 1 89 ? 12.094 -15.375 -6.141 1 98.94 89 ALA A C 1
ATOM 704 O O . ALA A 1 89 ? 13.125 -15.383 -5.465 1 98.94 89 ALA A O 1
ATOM 705 N N . ALA A 1 90 ? 10.898 -15.32 -5.625 1 98.94 90 ALA A N 1
ATOM 706 C CA . ALA A 1 90 ? 10.688 -15.25 -4.18 1 98.94 90 ALA A CA 1
ATOM 707 C C . ALA A 1 90 ? 11.281 -16.469 -3.48 1 98.94 90 ALA A C 1
ATOM 709 O O . ALA A 1 90 ? 12.023 -16.328 -2.504 1 98.94 90 ALA A O 1
ATOM 710 N N . LEU A 1 91 ? 10.961 -17.641 -4.023 1 98.88 91 LEU A N 1
ATOM 711 C CA . LEU A 1 91 ? 11.406 -18.891 -3.387 1 98.88 91 LEU A CA 1
ATOM 712 C C . LEU A 1 91 ? 12.922 -19.031 -3.467 1 98.88 91 LEU A C 1
ATOM 714 O O . LEU A 1 91 ? 13.547 -19.594 -2.568 1 98.88 91 LEU A O 1
ATOM 718 N N . THR A 1 92 ? 13.461 -18.469 -4.457 1 98.81 92 THR A N 1
ATOM 719 C CA . THR A 1 92 ? 14.898 -18.562 -4.676 1 98.81 92 THR A CA 1
ATOM 720 C C . THR A 1 92 ? 15.648 -17.562 -3.797 1 98.81 92 THR A C 1
ATOM 722 O O . THR A 1 92 ? 16.844 -17.734 -3.535 1 98.81 92 THR A O 1
ATOM 725 N N . HIS A 1 93 ? 14.984 -16.562 -3.332 1 98.75 93 HIS A N 1
ATOM 726 C CA . HIS A 1 93 ? 15.68 -15.469 -2.652 1 98.75 93 HIS A CA 1
ATOM 727 C C . HIS A 1 93 ? 15.117 -15.25 -1.253 1 98.75 93 HIS A C 1
ATOM 729 O O . HIS A 1 93 ? 14.922 -14.102 -0.834 1 98.75 93 HIS A O 1
ATOM 735 N N . GLY A 1 94 ? 14.789 -16.297 -0.567 1 98.62 94 GLY A N 1
ATOM 736 C CA . GLY A 1 94 ? 14.555 -16.219 0.865 1 98.62 94 GLY A CA 1
ATOM 737 C C . GLY A 1 94 ? 13.086 -16.266 1.229 1 98.62 94 GLY A C 1
ATOM 738 O O . GLY A 1 94 ? 12.734 -16.312 2.41 1 98.62 94 GLY A O 1
ATOM 739 N N . GLY A 1 95 ? 12.211 -16.234 0.219 1 98.81 95 GLY A N 1
ATOM 740 C CA . GLY A 1 95 ? 10.789 -16.391 0.477 1 98.81 95 GLY A CA 1
ATOM 741 C C . GLY A 1 95 ? 10.375 -17.828 0.685 1 98.81 95 GLY A C 1
ATOM 742 O O . GLY A 1 95 ? 11.164 -18.75 0.428 1 98.81 95 GLY A O 1
ATOM 743 N N . ARG A 1 96 ? 9.211 -17.984 1.292 1 98.81 96 ARG A N 1
ATOM 744 C CA . ARG A 1 96 ? 8.617 -19.312 1.477 1 98.81 96 ARG A CA 1
ATOM 745 C C . ARG A 1 96 ? 7.266 -19.406 0.785 1 98.81 96 ARG A C 1
ATOM 747 O O . ARG A 1 96 ? 6.543 -18.406 0.682 1 98.81 96 ARG A O 1
ATOM 754 N N . ASP A 1 97 ? 6.938 -20.578 0.364 1 98.81 97 ASP A N 1
ATOM 755 C CA . ASP A 1 97 ? 5.656 -20.828 -0.291 1 98.81 97 ASP A CA 1
ATOM 756 C C . ASP A 1 97 ? 4.492 -20.531 0.65 1 98.81 97 ASP A C 1
ATOM 758 O O . ASP A 1 97 ? 4.508 -20.938 1.813 1 98.81 97 ASP A O 1
ATOM 762 N N . ASN A 1 98 ? 3.637 -19.844 0.154 1 98.5 98 ASN A N 1
ATOM 763 C CA . ASN A 1 98 ? 2.381 -19.594 0.851 1 98.5 98 ASN A CA 1
ATOM 764 C C . ASN A 1 98 ? 1.183 -19.75 -0.081 1 98.5 98 ASN A C 1
ATOM 766 O O . ASN A 1 98 ? 0.09 -19.266 0.224 1 98.5 98 ASN A O 1
ATOM 770 N N . GLY A 1 99 ? 1.331 -20.266 -1.278 1 98.44 99 GLY A N 1
ATOM 771 C CA . GLY A 1 99 ? 0.353 -20.516 -2.326 1 98.44 99 GLY A CA 1
ATOM 772 C C . GLY A 1 99 ? 0.936 -20.406 -3.723 1 98.44 99 GLY A C 1
ATOM 773 O O . GLY A 1 99 ? 1.204 -19.312 -4.211 1 98.44 99 GLY A O 1
ATOM 774 N N . ALA A 1 100 ? 1.154 -21.562 -4.387 1 98.81 100 ALA A N 1
ATOM 775 C CA . ALA A 1 100 ? 1.787 -21.625 -5.699 1 98.81 100 ALA A CA 1
ATOM 776 C C . ALA A 1 100 ? 0.938 -20.922 -6.754 1 98.81 100 ALA A C 1
ATOM 778 O O . ALA A 1 100 ? -0.253 -20.672 -6.539 1 98.81 100 ALA A O 1
ATOM 779 N N . PRO A 1 101 ? 1.584 -20.547 -7.895 1 98.88 101 PRO A N 1
ATOM 780 C CA . PRO A 1 101 ? 0.82 -19.875 -8.953 1 98.88 101 PRO A CA 1
ATOM 781 C C . PRO A 1 101 ? -0.381 -20.703 -9.422 1 98.88 101 PRO A C 1
ATOM 783 O O . PRO A 1 101 ? -0.27 -21.906 -9.609 1 98.88 101 PRO A O 1
ATOM 786 N N . GLY A 1 102 ? -1.482 -20 -9.539 1 98.56 102 GLY A N 1
ATOM 787 C CA . GLY A 1 102 ? -2.695 -20.656 -9.992 1 98.56 102 GLY A CA 1
ATOM 788 C C . GLY A 1 102 ? -3.924 -19.781 -9.906 1 98.56 102 GLY A C 1
ATOM 789 O O . GLY A 1 102 ? 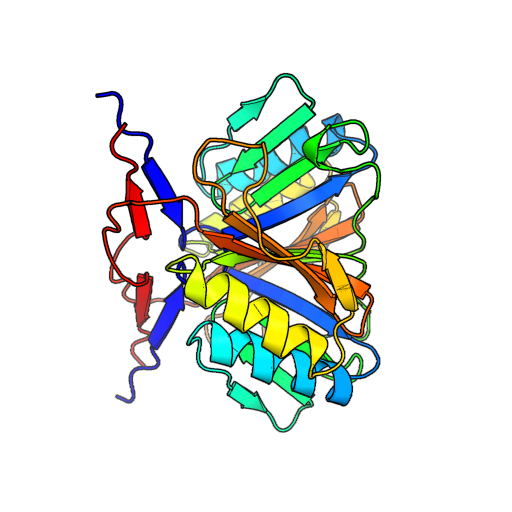-3.879 -18.688 -9.32 1 98.56 102 GLY A O 1
ATOM 790 N N . GLU A 1 103 ? -5.008 -20.203 -10.578 1 97.69 103 GLU A N 1
ATOM 791 C CA . GLU A 1 103 ? -6.281 -19.484 -10.492 1 97.69 103 GLU A CA 1
ATOM 792 C C . GLU A 1 103 ? -6.902 -19.625 -9.109 1 97.69 103 GLU A C 1
ATOM 794 O O . GLU A 1 103 ? -6.883 -20.703 -8.516 1 97.69 103 GLU A O 1
ATOM 799 N N . ARG A 1 104 ? -7.316 -18.484 -8.617 1 96 104 ARG A N 1
ATOM 800 C CA . ARG A 1 104 ? -8.055 -18.469 -7.359 1 96 104 ARG A CA 1
ATOM 801 C C . ARG A 1 104 ? -9.547 -18.297 -7.598 1 96 104 ARG A C 1
ATOM 803 O O . ARG A 1 104 ? -9.961 -17.797 -8.648 1 96 104 ARG A O 1
ATOM 810 N N . HIS A 1 105 ? -10.336 -18.594 -6.637 1 90.75 105 HIS A N 1
ATOM 811 C CA . HIS A 1 105 ? -11.789 -18.656 -6.793 1 90.75 105 HIS A CA 1
ATOM 812 C C . HIS A 1 105 ? -12.43 -17.312 -6.473 1 90.75 105 HIS A C 1
ATOM 814 O O . HIS A 1 105 ? -13.656 -17.203 -6.41 1 90.75 105 HIS A O 1
ATOM 820 N N . TYR A 1 106 ? -11.719 -16.344 -6.336 1 88.81 106 TYR A N 1
ATOM 821 C CA . TYR A 1 106 ? -12.266 -15.031 -6.008 1 88.81 106 TYR A CA 1
ATOM 822 C C . TYR A 1 106 ? -13.094 -14.477 -7.16 1 88.81 106 TYR A C 1
ATOM 824 O O . TYR A 1 106 ? -14.227 -14.039 -6.957 1 88.81 106 TYR A O 1
ATOM 832 N N . HIS A 1 107 ? -12.688 -14.406 -8.406 1 88.25 107 HIS A N 1
ATOM 833 C CA . HIS A 1 107 ? -13.398 -14.164 -9.656 1 88.25 107 HIS A CA 1
ATOM 834 C C . HIS A 1 107 ? -12.68 -14.805 -10.836 1 88.25 107 HIS A C 1
ATOM 836 O O . HIS A 1 107 ? -11.484 -15.094 -10.75 1 88.25 107 HIS A O 1
ATOM 842 N N . PRO A 1 108 ? -13.391 -15.039 -11.875 1 90.06 108 PRO A N 1
ATOM 843 C CA . PRO A 1 108 ? -12.75 -15.672 -13.031 1 90.06 108 PRO A CA 1
ATOM 844 C C . PRO A 1 108 ? -11.562 -14.859 -13.547 1 90.06 108 PRO A C 1
ATOM 846 O O . PRO A 1 108 ? -11.664 -13.648 -13.719 1 90.06 108 PRO A O 1
ATOM 849 N N . GLY A 1 109 ? -10.391 -15.562 -13.75 1 93 109 GLY A N 1
ATOM 850 C CA . GLY A 1 109 ? -9.219 -14.914 -14.305 1 93 109 GLY A CA 1
ATOM 851 C C . GLY A 1 109 ? -8.234 -14.453 -13.25 1 93 109 GLY A C 1
ATOM 852 O O . GLY A 1 109 ? -7.113 -14.039 -13.57 1 93 109 GLY A O 1
ATOM 853 N N . TYR A 1 110 ? -8.672 -14.57 -12.016 1 96.81 110 TYR A N 1
ATOM 854 C CA . TYR A 1 110 ? -7.781 -14.203 -10.922 1 96.81 110 TYR A CA 1
ATOM 855 C C . TYR A 1 110 ? -6.648 -15.211 -10.773 1 96.81 110 TYR A C 1
ATOM 857 O O . TYR A 1 110 ? -6.836 -16.281 -10.188 1 96.81 110 TYR A O 1
ATOM 865 N N . TYR A 1 111 ? -5.52 -14.922 -11.336 1 98.62 111 TYR A N 1
ATOM 866 C CA . TYR A 1 111 ? -4.328 -15.758 -11.281 1 98.62 111 TYR A CA 1
ATOM 867 C C . TYR A 1 111 ? -3.277 -15.148 -10.352 1 98.62 111 TYR A C 1
ATOM 869 O O . TYR A 1 111 ? -2.834 -14.016 -10.57 1 98.62 111 TYR A O 1
ATOM 877 N N . ALA A 1 112 ? -2.865 -15.906 -9.25 1 98.81 112 ALA A N 1
ATOM 878 C CA . ALA A 1 112 ? -2.016 -15.281 -8.242 1 98.81 112 ALA A CA 1
ATOM 879 C C . ALA A 1 112 ? -1.075 -16.297 -7.605 1 98.81 112 ALA A C 1
ATOM 881 O O . ALA A 1 112 ? -1.247 -17.5 -7.781 1 98.81 112 ALA A O 1
ATOM 882 N N . ALA A 1 113 ? -0.112 -15.836 -6.977 1 98.88 113 ALA A N 1
ATOM 883 C CA . ALA A 1 113 ? 0.779 -16.578 -6.09 1 98.88 113 ALA A CA 1
ATOM 884 C C . ALA A 1 113 ? 1.023 -15.82 -4.789 1 98.88 113 ALA A C 1
ATOM 886 O O . ALA A 1 113 ? 1.007 -14.586 -4.773 1 98.88 113 ALA A O 1
ATOM 887 N N . PHE A 1 114 ? 1.241 -16.594 -3.729 1 98.69 114 PHE A N 1
ATOM 888 C CA . PHE A 1 114 ? 1.473 -16.062 -2.391 1 98.69 114 PHE A CA 1
ATOM 889 C C . PHE A 1 114 ? 2.771 -16.609 -1.81 1 98.69 114 PHE A C 1
ATOM 891 O O . PHE A 1 114 ? 3.045 -17.797 -1.901 1 98.69 114 PHE A O 1
ATOM 898 N N . VAL A 1 115 ? 3.512 -15.711 -1.275 1 98.88 115 VAL A N 1
ATOM 899 C CA . VAL A 1 115 ? 4.746 -16.109 -0.604 1 98.88 115 VAL A CA 1
ATOM 900 C C . VAL A 1 115 ? 4.879 -15.344 0.715 1 98.88 115 VAL A C 1
ATOM 902 O O . VAL A 1 115 ? 4.215 -14.328 0.923 1 98.88 115 VAL A O 1
ATOM 905 N N . LEU A 1 116 ? 5.582 -15.867 1.62 1 98.69 116 LEU A N 1
ATOM 906 C CA . LEU A 1 116 ? 6.02 -15.141 2.809 1 98.69 116 LEU A CA 1
ATOM 907 C C . LEU A 1 116 ? 7.406 -14.539 2.6 1 98.69 116 LEU A C 1
ATOM 909 O O . LEU A 1 116 ? 8.344 -15.25 2.232 1 98.69 116 LEU A O 1
ATOM 913 N N . ASP A 1 117 ? 7.52 -13.273 2.754 1 98.75 117 ASP A N 1
ATOM 914 C CA . ASP A 1 117 ? 8.852 -12.68 2.674 1 98.75 117 ASP A CA 1
ATOM 915 C C . ASP A 1 117 ? 9.695 -13.062 3.885 1 98.75 117 ASP A C 1
ATOM 917 O O . ASP A 1 117 ? 9.219 -13.758 4.785 1 98.75 117 ASP A O 1
ATOM 921 N N . PRO A 1 118 ? 10.953 -12.711 3.986 1 98.25 118 PRO A N 1
ATOM 922 C CA . PRO A 1 118 ? 11.844 -13.148 5.059 1 98.25 118 PRO A CA 1
ATOM 923 C C . PRO A 1 118 ? 11.359 -12.734 6.445 1 98.25 118 PRO A C 1
ATOM 925 O O . PRO A 1 118 ? 11.758 -13.328 7.449 1 98.25 118 PRO A O 1
ATOM 928 N N . GLN A 1 119 ? 10.461 -11.734 6.52 1 96.75 119 GLN A N 1
ATOM 929 C CA . GLN A 1 119 ? 9.945 -11.258 7.797 1 96.75 119 GLN A CA 1
ATOM 930 C C . GLN A 1 119 ? 8.578 -11.859 8.102 1 96.75 119 GLN A C 1
ATOM 932 O O . GLN A 1 119 ? 8.008 -11.609 9.164 1 96.75 119 GLN A O 1
ATOM 937 N N . GLY A 1 120 ? 8.062 -12.562 7.16 1 97.44 120 GLY A N 1
ATOM 938 C CA . GLY A 1 120 ? 6.797 -13.227 7.402 1 97.44 120 GLY A CA 1
ATOM 939 C C . GLY A 1 120 ? 5.605 -12.477 6.84 1 97.44 120 GLY A C 1
ATOM 940 O O . GLY A 1 120 ? 4.457 -12.852 7.078 1 97.44 120 GLY A O 1
ATOM 941 N N . ASN A 1 121 ? 5.785 -11.391 6.133 1 98.06 121 ASN A N 1
ATOM 942 C CA . ASN A 1 121 ? 4.691 -10.727 5.434 1 98.06 121 ASN A CA 1
ATOM 943 C C . ASN A 1 121 ? 4.121 -11.602 4.324 1 98.06 121 ASN A C 1
ATOM 945 O O . ASN A 1 121 ? 4.867 -12.281 3.615 1 98.06 121 ASN A O 1
ATOM 949 N N . ASN A 1 122 ? 2.824 -11.578 4.191 1 98.25 122 ASN A N 1
ATOM 950 C CA . ASN A 1 122 ? 2.156 -12.25 3.08 1 98.25 122 ASN A CA 1
ATOM 951 C C . ASN A 1 122 ? 2.199 -11.406 1.81 1 98.25 122 ASN A C 1
ATOM 953 O O . ASN A 1 122 ? 1.478 -10.414 1.694 1 98.25 122 ASN A O 1
ATOM 957 N N . ILE A 1 123 ? 3.016 -11.797 0.871 1 98.81 123 ILE A N 1
ATOM 958 C CA . ILE A 1 123 ? 3.213 -11.047 -0.364 1 98.81 123 ILE A CA 1
ATOM 959 C C . ILE A 1 123 ? 2.574 -11.797 -1.531 1 98.81 123 ILE A C 1
ATOM 961 O O . ILE A 1 123 ? 2.811 -12.992 -1.712 1 98.81 123 ILE A O 1
ATOM 965 N N . GLU A 1 124 ? 1.797 -11.047 -2.236 1 98.88 124 GLU A N 1
ATOM 966 C CA . GLU A 1 124 ? 1.051 -11.602 -3.361 1 98.88 124 GLU A CA 1
ATOM 967 C C . GLU A 1 124 ? 1.419 -10.906 -4.668 1 98.88 124 GLU A C 1
ATOM 969 O O . GLU A 1 124 ? 1.686 -9.703 -4.68 1 98.88 124 GLU A O 1
ATOM 974 N N . ALA A 1 125 ? 1.534 -11.609 -5.742 1 98.94 125 ALA A N 1
ATOM 975 C CA . ALA A 1 125 ? 1.429 -11.07 -7.094 1 98.94 125 ALA A CA 1
ATOM 976 C C . ALA A 1 125 ? 0.169 -11.578 -7.789 1 98.94 125 ALA A C 1
ATOM 978 O O . ALA A 1 125 ? -0.148 -12.773 -7.723 1 98.94 125 ALA A O 1
ATOM 979 N N . VAL A 1 126 ? -0.516 -10.672 -8.5 1 98.88 126 VAL A N 1
ATOM 980 C CA . VAL A 1 126 ? -1.812 -11.086 -9.016 1 98.88 126 VAL A CA 1
ATOM 981 C C . VAL A 1 126 ? -2.008 -10.531 -10.43 1 98.88 126 VAL A C 1
ATOM 983 O O . VAL A 1 126 ? -1.646 -9.383 -10.703 1 98.88 126 VAL A O 1
ATOM 986 N N . TYR A 1 127 ? -2.545 -11.312 -11.281 1 98.5 127 TYR A N 1
ATOM 987 C CA . TYR A 1 127 ? -3.078 -10.984 -12.594 1 98.5 127 TYR A CA 1
ATOM 988 C C . TYR A 1 127 ? -4.59 -11.172 -12.633 1 98.5 127 TYR A C 1
ATOM 990 O O . TYR A 1 127 ? -5.09 -12.281 -12.414 1 98.5 127 TYR A O 1
ATOM 998 N N . HIS A 1 128 ? -5.336 -10.141 -12.984 1 96.94 128 HIS A N 1
ATOM 999 C CA . HIS A 1 128 ? -6.789 -10.148 -12.883 1 96.94 128 HIS A CA 1
ATOM 1000 C C . HIS A 1 128 ? -7.426 -10.594 -14.195 1 96.94 128 HIS A C 1
ATOM 1002 O O . HIS A 1 128 ? -8.656 -10.648 -14.312 1 96.94 128 HIS A O 1
ATOM 1008 N N . GLY A 1 129 ? -6.664 -10.875 -15.172 1 95.19 129 GLY A N 1
ATOM 1009 C CA . GLY A 1 129 ? -7.184 -11.148 -16.5 1 95.19 129 GLY A CA 1
ATOM 1010 C C . GLY A 1 129 ? -7.031 -9.969 -17.453 1 95.19 129 GLY A C 1
ATOM 1011 O O . GLY A 1 129 ? -6.508 -8.922 -17.062 1 95.19 129 GLY A O 1
ATOM 1012 N N . LYS A 1 130 ? -7.535 -10.164 -18.703 1 94.06 130 LYS A N 1
ATOM 1013 C CA . LYS A 1 130 ? -7.398 -9.133 -19.719 1 94.06 130 LYS A CA 1
ATOM 1014 C C . LYS A 1 130 ? -8.164 -7.871 -19.344 1 94.06 130 LYS A C 1
ATOM 1016 O O . LYS A 1 130 ? -9.328 -7.945 -18.938 1 94.06 130 LYS A O 1
ATOM 1021 N N . ALA A 1 131 ? -7.441 -6.766 -19.344 1 95.31 131 ALA A N 1
ATOM 1022 C CA . ALA A 1 131 ? -8.023 -5.461 -19.031 1 95.31 131 ALA A CA 1
ATOM 1023 C C . ALA A 1 131 ? -7.367 -4.355 -19.859 1 95.31 131 ALA A C 1
ATOM 1025 O O . ALA A 1 131 ? -6.266 -4.535 -20.391 1 95.31 131 ALA A O 1
ATOM 1026 N N . GLU A 1 132 ? -8.094 -3.283 -20.016 1 95.81 132 GLU A N 1
ATOM 1027 C CA . GLU A 1 132 ? -7.527 -2.086 -20.641 1 95.81 132 GLU A CA 1
ATOM 1028 C C . GLU A 1 132 ? -7.066 -1.088 -19.578 1 95.81 132 GLU A C 1
ATOM 1030 O O . GLU A 1 132 ? -7.832 -0.72 -18.688 1 95.81 132 GLU A O 1
ATOM 1035 N N . ARG A 1 133 ? -5.84 -0.703 -19.625 1 97.12 133 ARG A N 1
ATOM 1036 C CA . ARG A 1 133 ? -5.266 0.296 -18.734 1 97.12 133 ARG A CA 1
ATOM 1037 C C . ARG A 1 133 ? -5.125 1.644 -19.438 1 97.12 133 ARG A C 1
ATOM 1039 O O . ARG A 1 133 ? -4.645 1.714 -20.562 1 97.12 133 ARG A O 1
ATOM 1046 N N . SER A 1 134 ? -5.488 2.729 -18.75 1 98.19 134 SER A N 1
ATOM 1047 C CA . SER A 1 134 ? -5.43 4.059 -19.359 1 98.19 134 SER A CA 1
ATOM 1048 C C . SER A 1 134 ? -3.986 4.527 -19.516 1 98.19 134 SER A C 1
ATOM 1050 O O . SER A 1 134 ? -3.699 5.406 -20.328 1 98.19 134 SER A O 1
ATOM 1052 N N . ALA A 1 135 ? -3.059 4.035 -18.672 1 97.94 135 ALA A N 1
ATOM 1053 C CA . ALA A 1 135 ? -1.635 4.367 -18.672 1 97.94 135 ALA A CA 1
ATOM 1054 C C . ALA A 1 135 ? -0.832 3.32 -17.906 1 97.94 135 ALA A C 1
ATOM 1056 O O . ALA A 1 135 ? -1.402 2.494 -17.188 1 97.94 135 ALA A O 1
ATOM 1057 N N . GLY A 1 136 ? 0.425 3.281 -18.109 1 97.44 136 GLY A N 1
ATOM 1058 C CA . GLY A 1 136 ? 1.283 2.377 -17.359 1 97.44 136 GLY A CA 1
ATOM 1059 C C . GLY A 1 136 ? 1.429 2.766 -15.891 1 97.44 136 GLY A C 1
ATOM 1060 O O . GLY A 1 136 ? 1.671 1.91 -15.039 1 97.44 136 GLY A O 1
ATOM 1061 N N . SER A 1 137 ? 1.405 4.031 -15.641 1 98.38 137 SER A N 1
ATOM 1062 C CA . SER A 1 137 ? 1.497 4.613 -14.305 1 98.38 137 SER A CA 1
ATOM 1063 C C . SER A 1 137 ? 1.041 6.066 -14.305 1 98.38 137 SER A C 1
ATOM 1065 O O . SER A 1 137 ? 0.827 6.656 -15.367 1 98.38 137 SER A O 1
ATOM 1067 N N . VAL A 1 138 ? 0.721 6.609 -13.156 1 98.44 138 VAL A N 1
ATOM 1068 C CA . VAL A 1 138 ? 0.647 8.055 -12.961 1 98.44 138 VAL A CA 1
ATOM 1069 C C . VAL A 1 138 ? 2.049 8.625 -12.742 1 98.44 138 VAL A C 1
ATOM 1071 O O . VAL A 1 138 ? 2.688 8.344 -11.727 1 98.44 138 VAL A O 1
ATOM 1074 N N . ALA A 1 139 ? 2.523 9.367 -13.688 1 97.94 139 ALA A N 1
ATOM 1075 C CA . ALA A 1 139 ? 3.811 10.047 -13.547 1 97.94 139 ALA A CA 1
ATOM 1076 C C . ALA A 1 139 ? 3.652 11.367 -12.805 1 97.94 139 ALA A C 1
ATOM 1078 O O . ALA A 1 139 ? 2.797 12.188 -13.148 1 97.94 139 ALA A O 1
ATOM 1079 N N . ILE A 1 140 ? 4.367 11.562 -11.719 1 96.88 140 ILE A N 1
ATOM 1080 C CA . ILE A 1 140 ? 4.359 12.781 -10.922 1 96.88 140 ILE A CA 1
ATOM 1081 C C . ILE A 1 140 ? 5.711 13.484 -11.039 1 96.88 140 ILE A C 1
ATOM 1083 O O . ILE A 1 140 ? 6.734 12.945 -10.609 1 96.88 140 ILE A O 1
ATOM 1087 N N . SER A 1 141 ? 5.711 14.656 -11.609 1 96.25 141 SER A N 1
ATOM 1088 C CA . SER A 1 141 ? 6.945 15.391 -11.859 1 96.25 141 SER A CA 1
ATOM 1089 C C . SER A 1 141 ? 7.02 16.656 -11.008 1 96.25 141 SER A C 1
ATOM 1091 O O . SER A 1 141 ? 6.059 17.422 -10.938 1 96.25 141 SER A O 1
ATOM 1093 N N . PHE A 1 142 ? 8.188 16.797 -10.32 1 91.12 142 PHE A N 1
ATOM 1094 C CA . PHE A 1 142 ? 8.406 17.953 -9.461 1 91.12 142 PHE A CA 1
ATOM 1095 C C . PHE A 1 142 ? 9.336 18.953 -10.148 1 91.12 142 PHE A C 1
ATOM 1097 O O . PHE A 1 142 ? 10.297 18.562 -10.82 1 91.12 142 PHE A O 1
ATOM 1104 N N . THR A 1 143 ? 8.852 20.234 -10.445 1 77.94 143 THR A N 1
ATOM 1105 C CA . THR A 1 143 ? 9.719 21.25 -11.039 1 77.94 143 THR A CA 1
ATOM 1106 C C . THR A 1 143 ? 10.578 21.906 -9.969 1 77.94 143 THR A C 1
ATOM 1108 O O . THR A 1 143 ? 10.07 22.391 -8.961 1 77.94 143 THR A O 1
ATOM 1111 N N . GLN A 1 144 ? 11.906 21.5 -9.914 1 60.81 144 GLN A N 1
ATOM 1112 C CA . GLN A 1 144 ? 12.844 22.25 -9.086 1 60.81 144 GLN A CA 1
ATOM 1113 C C . GLN A 1 144 ? 13.328 23.5 -9.805 1 60.81 144 GLN A C 1
ATOM 1115 O O . GLN A 1 144 ? 13.414 23.531 -11.039 1 60.81 144 GLN A O 1
ATOM 1120 N N . MET B 1 1 ? 16.906 21.828 -15.328 1 38.88 1 MET B N 1
ATOM 1121 C CA . MET B 1 1 ? 16.094 21.531 -14.156 1 38.88 1 MET B CA 1
ATOM 1122 C C . MET B 1 1 ? 15.883 20.031 -14.008 1 38.88 1 MET B C 1
ATOM 1124 O O . MET B 1 1 ? 15.391 19.375 -14.922 1 38.88 1 MET B O 1
ATOM 1128 N N . GLU B 1 2 ? 16.719 19.281 -13.352 1 50.53 2 GLU B N 1
ATOM 1129 C CA . GLU B 1 2 ? 16.656 17.828 -13.281 1 50.53 2 GLU B CA 1
ATOM 1130 C C . GLU B 1 2 ? 15.305 17.344 -12.766 1 50.53 2 GLU B C 1
ATOM 1132 O O . GLU B 1 2 ? 14.82 17.844 -11.75 1 50.53 2 GLU B O 1
ATOM 1137 N N . SER B 1 3 ? 14.336 17 -13.609 1 62.19 3 SER B N 1
ATOM 1138 C CA . SER B 1 3 ? 12.992 16.578 -13.242 1 62.19 3 SER B CA 1
ATOM 1139 C C . SER B 1 3 ? 13 15.203 -12.594 1 62.19 3 SER B C 1
ATOM 1141 O O . SER B 1 3 ? 13.633 14.273 -13.102 1 62.19 3 SER B O 1
ATOM 1143 N N . ASN B 1 4 ? 12.719 15.141 -11.211 1 84.38 4 ASN B N 1
ATOM 1144 C CA . ASN B 1 4 ? 12.5 13.844 -10.57 1 84.38 4 ASN B CA 1
ATOM 1145 C C . ASN B 1 4 ? 11.062 13.359 -10.742 1 84.38 4 ASN B C 1
ATOM 1147 O O . ASN B 1 4 ? 10.117 14.109 -10.5 1 84.38 4 ASN B O 1
ATOM 1151 N N . THR B 1 5 ? 10.969 12.25 -11.523 1 91.75 5 THR B N 1
ATOM 1152 C CA . THR B 1 5 ? 9.641 11.711 -11.773 1 91.75 5 THR B CA 1
ATOM 1153 C C . THR B 1 5 ? 9.391 10.461 -10.93 1 91.75 5 THR B C 1
ATOM 1155 O O . THR B 1 5 ? 10.219 9.547 -10.898 1 91.75 5 THR B O 1
ATOM 1158 N N . LEU B 1 6 ? 8.312 10.492 -10.219 1 94.38 6 LEU B N 1
ATOM 1159 C CA . LEU B 1 6 ? 7.832 9.336 -9.469 1 94.38 6 LEU B CA 1
ATOM 1160 C C . LEU B 1 6 ? 6.699 8.641 -10.211 1 94.38 6 LEU B C 1
ATOM 1162 O O . LEU B 1 6 ? 6.008 9.258 -11.016 1 94.38 6 LEU B O 1
ATOM 1166 N N . HIS B 1 7 ? 6.535 7.422 -9.992 1 97.62 7 HIS B N 1
ATOM 1167 C CA . HIS B 1 7 ? 5.434 6.672 -10.586 1 97.62 7 HIS B CA 1
ATOM 1168 C C . HIS B 1 7 ? 4.547 6.055 -9.508 1 97.62 7 HIS B C 1
ATOM 1170 O O . HIS B 1 7 ? 5.051 5.516 -8.516 1 97.62 7 HIS B O 1
ATOM 1176 N N . ARG B 1 8 ? 3.262 6.188 -9.695 1 98.38 8 ARG B N 1
ATOM 1177 C CA . ARG B 1 8 ? 2.254 5.535 -8.867 1 98.38 8 ARG B CA 1
ATOM 1178 C C . ARG B 1 8 ? 1.31 4.688 -9.711 1 98.38 8 ARG B C 1
ATOM 1180 O O . ARG B 1 8 ? 1.074 5 -10.883 1 98.38 8 ARG B O 1
ATOM 1187 N N . GLY B 1 9 ? 0.792 3.615 -9.094 1 98.44 9 GLY B N 1
ATOM 1188 C CA . GLY B 1 9 ? -0.314 2.906 -9.719 1 98.44 9 GLY B CA 1
ATOM 1189 C C . GLY B 1 9 ? 0.129 1.698 -10.523 1 98.44 9 GLY B C 1
ATOM 1190 O O . GLY B 1 9 ? -0.701 0.986 -11.094 1 98.44 9 GLY B O 1
ATOM 1191 N N . ARG B 1 10 ? 1.4 1.414 -10.539 1 98.31 10 ARG B N 1
ATOM 1192 C CA . ARG B 1 10 ? 1.812 0.271 -11.352 1 98.31 10 ARG B CA 1
ATOM 1193 C C . ARG B 1 10 ? 2.334 -0.862 -10.469 1 98.31 10 ARG B C 1
ATOM 1195 O O . ARG B 1 10 ? 2.523 -1.984 -10.945 1 98.31 10 ARG B O 1
ATOM 1202 N N . LEU B 1 11 ? 2.516 -0.632 -9.172 1 98.81 11 LEU B N 1
ATOM 1203 C CA . LEU B 1 11 ? 3.064 -1.681 -8.312 1 98.81 11 LEU B CA 1
ATOM 1204 C C . LEU B 1 11 ? 1.976 -2.293 -7.438 1 98.81 11 LEU B C 1
ATOM 1206 O O . LEU B 1 11 ? 1.701 -3.49 -7.531 1 98.81 11 LEU B O 1
ATOM 1210 N N . ILE B 1 12 ? 1.311 -1.513 -6.613 1 98.88 12 ILE B N 1
ATOM 1211 C CA . ILE B 1 12 ? 0.419 -2.027 -5.582 1 98.88 12 ILE B CA 1
ATOM 1212 C C . ILE B 1 12 ? -0.927 -2.398 -6.199 1 98.88 12 ILE B C 1
ATOM 1214 O O . ILE B 1 12 ? -1.574 -1.565 -6.84 1 98.88 12 ILE B O 1
ATOM 1218 N N . ASP B 1 13 ? -1.292 -3.605 -6.074 1 98.69 13 ASP B N 1
ATOM 1219 C CA . ASP B 1 13 ? -2.652 -4.02 -6.406 1 98.69 13 ASP B CA 1
ATOM 1220 C C . ASP B 1 13 ? -3.604 -3.766 -5.238 1 98.69 13 ASP B C 1
ATOM 1222 O O . ASP B 1 13 ? -4.617 -3.086 -5.395 1 98.69 13 ASP B O 1
ATOM 1226 N N . HIS B 1 14 ? -3.25 -4.348 -4.074 1 98.31 14 HIS B N 1
ATOM 1227 C CA . HIS B 1 14 ? -4.055 -4.047 -2.893 1 98.31 14 HIS B CA 1
ATOM 1228 C C . HIS B 1 14 ? -3.266 -4.297 -1.611 1 98.31 14 HIS B C 1
ATOM 1230 O O . HIS B 1 14 ? -2.26 -5.012 -1.627 1 98.31 14 HIS B O 1
ATOM 1236 N N . ILE B 1 15 ? -3.676 -3.648 -0.574 1 98.38 15 ILE B N 1
ATOM 1237 C CA . ILE B 1 15 ? -3.283 -3.848 0.817 1 98.38 15 ILE B CA 1
ATOM 1238 C C . ILE B 1 15 ? -4.484 -4.336 1.627 1 98.38 15 ILE B C 1
ATOM 1240 O O . ILE B 1 15 ? -5.566 -3.75 1.557 1 98.38 15 ILE B O 1
ATOM 1244 N N . LEU B 1 16 ? -4.301 -5.387 2.324 1 97.62 16 LEU B N 1
ATOM 1245 C CA . LEU B 1 16 ? -5.375 -5.871 3.186 1 97.62 16 LEU B CA 1
ATOM 1246 C C . LEU B 1 16 ? -5.051 -5.609 4.652 1 97.62 16 LEU B C 1
ATOM 1248 O O . LEU B 1 16 ? -4.039 -6.094 5.168 1 97.62 16 LEU B O 1
ATOM 1252 N N . LEU B 1 17 ? -5.824 -4.832 5.289 1 97.94 17 LEU B N 1
ATOM 1253 C CA . LEU B 1 17 ? -5.809 -4.668 6.738 1 97.94 17 LEU B CA 1
ATOM 1254 C C . LEU B 1 17 ? -6.883 -5.531 7.395 1 97.94 17 LEU B C 1
ATOM 1256 O O . LEU B 1 17 ? -8.078 -5.332 7.156 1 97.94 17 LEU B O 1
ATOM 1260 N N . VAL B 1 18 ? -6.43 -6.473 8.133 1 97.44 18 VAL B N 1
ATOM 1261 C CA . VAL B 1 18 ? -7.359 -7.305 8.891 1 97.44 18 VAL B CA 1
ATOM 1262 C C . VAL B 1 18 ? -7.457 -6.801 10.328 1 97.44 18 VAL B C 1
ATOM 1264 O O . VAL B 1 18 ? -6.453 -6.75 11.047 1 97.44 18 VAL B O 1
ATOM 1267 N N . VAL B 1 19 ? -8.656 -6.5 10.727 1 97 19 VAL B N 1
ATOM 1268 C CA . VAL B 1 19 ? -8.805 -5.766 11.977 1 97 19 VAL B CA 1
ATOM 1269 C C . VAL B 1 19 ? -9.727 -6.527 12.922 1 97 19 VAL B C 1
ATOM 1271 O O . VAL B 1 19 ? -10.562 -7.316 12.477 1 97 19 VAL B O 1
ATOM 1274 N N . GLU B 1 20 ? -9.547 -6.305 14.164 1 95.31 20 GLU B N 1
ATOM 1275 C CA . GLU B 1 20 ? -10.359 -6.938 15.203 1 95.31 20 GLU B CA 1
ATOM 1276 C C . GLU B 1 20 ? -11.727 -6.262 15.32 1 95.31 20 GLU B C 1
ATOM 1278 O O . GLU B 1 20 ? -12.758 -6.938 15.344 1 95.31 20 GLU B O 1
ATOM 1283 N N . ASP B 1 21 ? -11.789 -4.977 15.445 1 96.06 21 ASP B N 1
ATOM 1284 C CA . ASP B 1 21 ? -13.008 -4.18 15.547 1 96.06 21 ASP B CA 1
ATOM 1285 C C . ASP B 1 21 ? -13.336 -3.51 14.219 1 96.06 21 ASP B C 1
ATOM 1287 O O . ASP B 1 21 ? -12.977 -2.354 13.992 1 96.06 21 ASP B O 1
ATOM 1291 N N . PHE B 1 22 ? -14.125 -4.176 13.391 1 96.5 22 PHE B N 1
ATOM 1292 C CA . PHE B 1 22 ? -14.398 -3.701 12.039 1 96.5 22 PHE B CA 1
ATOM 1293 C C . PHE B 1 22 ? -15.203 -2.41 12.07 1 96.5 22 PHE B C 1
ATOM 1295 O O . PHE B 1 22 ? -14.953 -1.498 11.281 1 96.5 22 PHE B O 1
ATOM 1302 N N . GLU B 1 23 ? -16.125 -2.326 12.922 1 97.25 23 GLU B N 1
ATOM 1303 C CA . GLU B 1 23 ? -16.984 -1.149 12.961 1 97.25 23 GLU B CA 1
ATOM 1304 C C . GLU B 1 23 ? -16.188 0.111 13.281 1 97.25 23 GLU B C 1
ATOM 1306 O O . GLU B 1 23 ? -16.406 1.16 12.672 1 97.25 23 GLU B O 1
ATOM 1311 N N . ALA B 1 24 ? -15.281 -0.003 14.227 1 98.06 24 ALA B N 1
ATOM 1312 C CA . ALA B 1 24 ? -14.422 1.133 14.547 1 98.06 24 ALA B CA 1
ATOM 1313 C C . ALA B 1 24 ? -13.555 1.517 13.352 1 98.06 24 ALA B C 1
ATOM 1315 O O . ALA B 1 24 ? -13.406 2.701 13.039 1 98.06 24 ALA B O 1
ATOM 1316 N N . SER B 1 25 ? -13.031 0.524 12.719 1 98.12 25 SER B N 1
ATOM 1317 C CA . SER B 1 25 ? -12.18 0.773 11.562 1 98.12 25 SER B CA 1
ATOM 1318 C C . SER B 1 25 ? -12.984 1.357 10.406 1 98.12 25 SER B C 1
ATOM 1320 O O . SER B 1 25 ? -12.523 2.279 9.727 1 98.12 25 SER B O 1
ATOM 1322 N N . LYS B 1 26 ? -14.102 0.783 10.219 1 97.88 26 LYS B N 1
ATOM 1323 C CA . LYS B 1 26 ? -14.984 1.292 9.172 1 97.88 26 LYS B CA 1
ATOM 1324 C C . LYS B 1 26 ? -15.289 2.773 9.375 1 97.88 26 LYS B C 1
ATOM 1326 O O . LYS B 1 26 ? -15.203 3.566 8.438 1 97.88 26 LYS B O 1
ATOM 1331 N N . ASN B 1 27 ? -15.656 3.119 10.578 1 98.31 27 ASN B N 1
ATOM 1332 C CA . ASN B 1 27 ? -15.945 4.512 10.898 1 98.31 27 ASN B CA 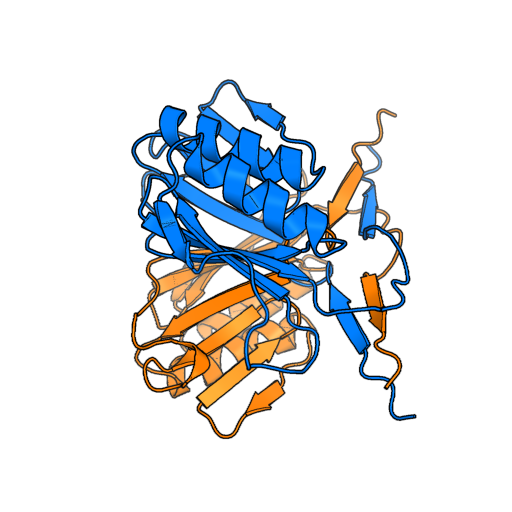1
ATOM 1333 C C . ASN B 1 27 ? -14.742 5.41 10.617 1 98.31 27 ASN B C 1
ATOM 1335 O O . ASN B 1 27 ? -14.883 6.473 10.008 1 98.31 27 ASN B O 1
ATOM 1339 N N . PHE B 1 28 ? -13.641 4.977 11.008 1 98.88 28 PHE B N 1
ATOM 1340 C CA . PHE B 1 28 ? -12.391 5.723 10.844 1 98.88 28 PHE B CA 1
ATOM 1341 C C . PHE B 1 28 ? -12.055 5.887 9.367 1 98.88 28 PHE B C 1
ATOM 1343 O O . PHE B 1 28 ? -11.875 7.008 8.891 1 98.88 28 PHE B O 1
ATOM 1350 N N . TYR B 1 29 ? -11.977 4.812 8.609 1 98.88 29 TYR B N 1
ATOM 1351 C CA . TYR B 1 29 ? -11.477 4.844 7.238 1 98.88 29 TYR B CA 1
ATOM 1352 C C . TYR B 1 29 ? -12.484 5.5 6.301 1 98.88 29 TYR B C 1
ATOM 1354 O O . TYR B 1 29 ? -12.102 6.164 5.336 1 98.88 29 TYR B O 1
ATOM 1362 N N . THR B 1 30 ? -13.773 5.34 6.59 1 98.62 30 THR B N 1
ATOM 1363 C CA . THR B 1 30 ? -14.758 6.066 5.801 1 98.62 30 THR B CA 1
ATOM 1364 C C . THR B 1 30 ? -14.547 7.574 5.922 1 98.62 30 THR B C 1
ATOM 1366 O O . THR B 1 30 ? -14.586 8.297 4.922 1 98.62 30 THR B O 1
ATOM 1369 N N . ALA B 1 31 ? -14.289 8.031 7.113 1 98.81 31 ALA B N 1
ATOM 1370 C CA . ALA B 1 31 ? -14.125 9.461 7.375 1 98.81 31 ALA B CA 1
ATOM 1371 C C . ALA B 1 31 ? -12.859 9.992 6.711 1 98.81 31 ALA B C 1
ATOM 1373 O O . ALA B 1 31 ? -12.891 11.016 6.016 1 98.81 31 ALA B O 1
ATOM 1374 N N . VAL B 1 32 ? -11.734 9.289 6.926 1 98.88 32 VAL B N 1
ATOM 1375 C CA . VAL B 1 32 ? -10.469 9.844 6.441 1 98.88 32 VAL B CA 1
ATOM 1376 C C . VAL B 1 32 ? -10.414 9.75 4.918 1 98.88 32 VAL B C 1
ATOM 1378 O O . VAL B 1 32 ? -9.875 10.633 4.254 1 98.88 32 VAL B O 1
ATOM 1381 N N . LEU B 1 33 ? -10.969 8.727 4.316 1 98.88 33 LEU B N 1
ATOM 1382 C CA . LEU B 1 33 ? -10.945 8.586 2.865 1 98.88 33 LEU B CA 1
ATOM 1383 C C . LEU B 1 33 ? -11.891 9.586 2.207 1 98.88 33 LEU B C 1
ATOM 1385 O O . LEU B 1 33 ? -11.625 10.07 1.105 1 98.88 33 LEU B O 1
ATOM 1389 N N . SER B 1 34 ? -13.016 9.891 2.91 1 98.62 34 SER B N 1
ATOM 1390 C CA . SER B 1 34 ? -13.867 10.977 2.443 1 98.62 34 SER B CA 1
ATOM 1391 C C . SER B 1 34 ? -13.109 12.297 2.393 1 98.62 34 SER B C 1
ATOM 1393 O O . SER B 1 34 ? -13.219 13.047 1.417 1 98.62 34 SER B O 1
ATOM 1395 N N . ALA B 1 35 ? -12.398 12.586 3.416 1 98.81 35 ALA B N 1
ATOM 1396 C CA . ALA B 1 35 ? -11.594 13.805 3.463 1 98.81 35 ALA B CA 1
ATOM 1397 C C . ALA B 1 35 ? -10.602 13.859 2.309 1 98.81 35 ALA B C 1
ATOM 1399 O O . ALA B 1 35 ? -10.25 14.938 1.822 1 98.81 35 ALA B O 1
ATOM 1400 N N . LEU B 1 36 ? -10.18 12.688 1.844 1 98.81 36 LEU B N 1
ATOM 1401 C CA . LEU B 1 36 ? -9.211 12.594 0.758 1 98.81 36 LEU B CA 1
ATOM 1402 C C . LEU B 1 36 ? -9.914 12.477 -0.59 1 98.81 36 LEU B C 1
ATOM 1404 O O . LEU B 1 36 ? -9.258 12.352 -1.628 1 98.81 36 LEU B O 1
ATOM 1408 N N . GLU B 1 37 ? -11.234 12.43 -0.561 1 98.44 37 GLU B N 1
ATOM 1409 C CA . GLU B 1 37 ? -12.07 12.367 -1.756 1 98.44 37 GLU B CA 1
ATOM 1410 C C . GLU B 1 37 ? -11.859 11.055 -2.508 1 98.44 37 GLU B C 1
ATOM 1412 O O . GLU B 1 37 ? -11.781 11.039 -3.736 1 98.44 37 GLU B O 1
ATOM 1417 N N . ILE B 1 38 ? -11.664 10.023 -1.783 1 98.5 38 ILE B N 1
ATOM 1418 C CA . ILE B 1 38 ? -11.57 8.664 -2.307 1 98.5 38 ILE B CA 1
ATOM 1419 C C . ILE B 1 38 ? -12.852 7.902 -1.994 1 98.5 38 ILE B C 1
ATOM 1421 O O . ILE B 1 38 ? -13.227 7.75 -0.828 1 98.5 38 ILE B O 1
ATOM 1425 N N . PRO B 1 39 ? -13.555 7.406 -2.98 1 97.25 39 PRO B N 1
ATOM 1426 C CA . PRO B 1 39 ? -14.789 6.648 -2.729 1 97.25 39 PRO B CA 1
ATOM 1427 C C . PRO B 1 39 ? -14.539 5.363 -1.944 1 97.25 39 PRO B C 1
ATOM 1429 O O . PRO B 1 39 ? -13.523 4.695 -2.152 1 97.25 39 PRO B O 1
ATOM 1432 N N . VAL B 1 40 ? -15.477 5.066 -1.029 1 97.19 40 VAL B N 1
ATOM 1433 C CA . VAL B 1 40 ? -15.414 3.852 -0.225 1 97.19 40 VAL B CA 1
ATOM 1434 C C . VAL B 1 40 ? -16.625 2.971 -0.529 1 97.19 40 VAL B C 1
ATOM 1436 O O . VAL B 1 40 ? -17.75 3.459 -0.59 1 97.19 40 VAL B O 1
ATOM 1439 N N . ILE B 1 41 ? -16.328 1.721 -0.783 1 94.81 41 ILE B N 1
ATOM 1440 C CA . ILE B 1 41 ? -17.375 0.715 -0.921 1 94.81 41 ILE B CA 1
ATOM 1441 C C . ILE B 1 41 ? -17.406 -0.168 0.324 1 94.81 41 ILE B C 1
ATOM 1443 O O . ILE B 1 41 ? -16.406 -0.769 0.696 1 94.81 41 ILE B O 1
ATOM 1447 N N . THR B 1 42 ? -18.547 -0.184 1.018 1 91.25 42 THR B N 1
ATOM 1448 C CA . THR B 1 42 ? -18.734 -1.079 2.154 1 91.25 42 THR B CA 1
ATOM 1449 C C . THR B 1 42 ? -19.562 -2.295 1.757 1 91.25 42 THR B C 1
ATOM 1451 O O . THR B 1 42 ? -20.516 -2.178 0.976 1 91.25 42 THR B O 1
ATOM 1454 N N . THR B 1 43 ? -19.172 -3.363 2.287 1 86.19 43 THR B N 1
ATOM 1455 C CA . THR B 1 43 ? -19.844 -4.598 1.894 1 86.19 43 THR B CA 1
ATOM 1456 C C . THR B 1 43 ? -20.578 -5.219 3.08 1 86.19 43 THR B C 1
ATOM 1458 O O . THR B 1 43 ? -20.312 -4.859 4.23 1 86.19 43 THR B O 1
ATOM 1461 N N . ALA B 1 44 ? -21.375 -6.219 2.744 1 84.5 44 ALA B N 1
ATOM 1462 C CA . ALA B 1 44 ? -22.156 -6.93 3.76 1 84.5 44 ALA B CA 1
ATOM 1463 C C . ALA B 1 44 ? -21.281 -7.918 4.523 1 84.5 44 ALA B C 1
ATOM 1465 O O . ALA B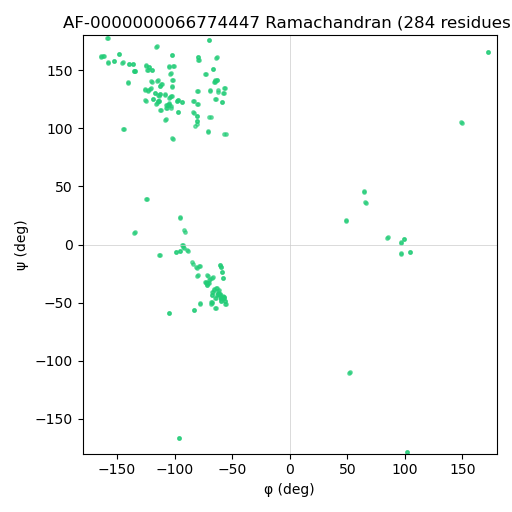 1 44 ? -21.625 -8.328 5.637 1 84.5 44 ALA B O 1
ATOM 1466 N N . ASN B 1 45 ? -20.172 -8.281 4.02 1 84.81 45 ASN B N 1
ATOM 1467 C CA . ASN B 1 45 ? -19.281 -9.273 4.613 1 84.81 45 ASN B CA 1
ATOM 1468 C C . ASN B 1 45 ? -18.188 -8.617 5.453 1 84.81 45 ASN B C 1
ATOM 1470 O O . ASN B 1 45 ? -17.109 -9.188 5.625 1 84.81 45 ASN B O 1
ATOM 1474 N N . GLU B 1 46 ? -18.422 -7.465 5.906 1 91.56 46 GLU B N 1
ATOM 1475 C CA . GLU B 1 46 ? -17.594 -6.734 6.867 1 91.56 46 GLU B CA 1
ATOM 1476 C C . GLU B 1 46 ? -16.219 -6.418 6.285 1 91.56 46 GLU B C 1
ATOM 1478 O O . GLU B 1 46 ? -15.203 -6.645 6.938 1 91.56 46 GLU B O 1
ATOM 1483 N N . TYR B 1 47 ? -16.188 -5.98 5.145 1 94.12 47 TYR B N 1
ATOM 1484 C CA . TYR B 1 47 ? -14.977 -5.359 4.621 1 94.12 47 TYR B CA 1
ATOM 1485 C C . TYR B 1 47 ? -15.32 -4.129 3.785 1 94.12 47 TYR B C 1
ATOM 1487 O O . TYR B 1 47 ? -16.453 -3.971 3.338 1 94.12 47 TYR B O 1
ATOM 1495 N N . LEU B 1 48 ? -14.422 -3.229 3.67 1 96.06 48 LEU B N 1
ATOM 1496 C CA . LEU B 1 48 ? -14.562 -2.072 2.791 1 96.06 48 LEU B CA 1
ATOM 1497 C C . LEU B 1 48 ? -13.422 -2.021 1.78 1 96.06 48 LEU B C 1
ATOM 1499 O O . LEU B 1 48 ? -12.359 -2.605 2.006 1 96.06 48 LEU B O 1
ATOM 1503 N N . LEU B 1 49 ? -13.711 -1.428 0.658 1 96.12 49 LEU B N 1
ATOM 1504 C CA . LEU B 1 49 ? -12.773 -1.239 -0.442 1 96.12 49 LEU B CA 1
ATOM 1505 C C . LEU B 1 49 ? -12.633 0.238 -0.793 1 96.12 49 LEU B C 1
ATOM 1507 O O . LEU B 1 49 ? -13.633 0.954 -0.886 1 96.12 49 LEU B O 1
ATOM 1511 N N . ALA B 1 50 ? -11.469 0.646 -0.917 1 98 50 ALA B N 1
ATOM 1512 C CA . ALA B 1 50 ? -11.141 1.972 -1.435 1 98 50 ALA B CA 1
ATOM 1513 C C . ALA B 1 50 ? -9.867 1.929 -2.275 1 98 50 ALA B C 1
ATOM 1515 O O . ALA B 1 50 ? -8.758 1.89 -1.733 1 98 50 ALA B O 1
ATOM 1516 N N . ASP B 1 51 ? -10.117 1.886 -3.605 1 97.94 51 ASP B N 1
ATOM 1517 C CA . ASP B 1 51 ? -8.992 1.747 -4.527 1 97.94 51 ASP B CA 1
ATOM 1518 C C . ASP B 1 51 ? -8.102 0.565 -4.141 1 97.94 51 ASP B C 1
ATOM 1520 O O . ASP B 1 51 ? -8.547 -0.584 -4.168 1 97.94 51 ASP B O 1
ATOM 1524 N N . GLU B 1 52 ? -6.824 0.833 -3.631 1 98.44 52 GLU B N 1
ATOM 1525 C CA . GLU B 1 52 ? -5.879 -0.241 -3.344 1 98.44 52 GLU B CA 1
ATOM 1526 C C . GLU B 1 52 ? -6.055 -0.768 -1.922 1 98.44 52 GLU B C 1
ATOM 1528 O O . GLU B 1 52 ? -5.438 -1.763 -1.541 1 98.44 52 GLU B O 1
ATOM 1533 N N . LEU B 1 53 ? -6.906 -0.163 -1.098 1 98.56 53 LEU B N 1
ATOM 1534 C CA . LEU B 1 53 ? -7.008 -0.5 0.318 1 98.56 53 LEU B CA 1
ATOM 1535 C C . LEU B 1 53 ? -8.234 -1.365 0.583 1 98.56 53 LEU B C 1
ATOM 1537 O O . LEU B 1 53 ? -9.344 -1.027 0.157 1 98.56 53 LEU B O 1
ATOM 1541 N N . VAL B 1 54 ? -8.023 -2.449 1.229 1 97.56 54 VAL B N 1
ATOM 1542 C CA . VAL B 1 54 ? -9.086 -3.297 1.762 1 97.56 54 VAL B CA 1
ATOM 1543 C C . VAL B 1 54 ? -8.961 -3.383 3.281 1 97.56 54 VAL B C 1
ATOM 1545 O O . VAL B 1 54 ? -7.887 -3.668 3.809 1 97.56 54 VAL B O 1
ATOM 1548 N N . VAL B 1 55 ? -9.984 -3.062 3.965 1 97.88 55 VAL B N 1
ATOM 1549 C CA . VAL B 1 55 ? -10.07 -3.242 5.41 1 97.88 55 VAL B CA 1
ATOM 1550 C C . VAL B 1 55 ? -11.148 -4.281 5.734 1 97.88 55 VAL B C 1
ATOM 1552 O O . VAL B 1 55 ? -12.305 -4.129 5.336 1 97.88 55 VAL B O 1
ATOM 1555 N N . ALA B 1 56 ? -10.719 -5.293 6.441 1 97.19 56 ALA B N 1
ATOM 1556 C CA . ALA B 1 56 ? -11.648 -6.398 6.656 1 97.19 56 ALA B CA 1
ATOM 1557 C C . ALA B 1 56 ? -11.617 -6.863 8.109 1 97.19 56 ALA B C 1
ATOM 1559 O O . ALA B 1 56 ? -10.578 -6.812 8.766 1 97.19 56 ALA B O 1
ATOM 1560 N N . SER B 1 57 ? -12.758 -7.336 8.516 1 96.12 57 SER B N 1
ATOM 1561 C CA . SER B 1 57 ? -12.836 -8.031 9.789 1 96.12 57 SER B CA 1
ATOM 1562 C C . SER B 1 57 ? -12.062 -9.344 9.758 1 96.12 57 SER B C 1
ATOM 1564 O O . SER B 1 57 ? -12.023 -10.023 8.727 1 96.12 57 SER B O 1
ATOM 1566 N N . ARG B 1 58 ? -11.578 -9.719 10.914 1 93.25 58 ARG B N 1
ATOM 1567 C CA . ARG B 1 58 ? -10.922 -11.023 11.016 1 93.25 58 ARG B CA 1
ATOM 1568 C C . ARG B 1 58 ? -11.891 -12.148 10.664 1 93.25 58 ARG B C 1
ATOM 1570 O O . ARG B 1 58 ? -11.469 -13.266 10.359 1 93.25 58 ARG B O 1
ATOM 1577 N N . HIS B 1 59 ? -13.125 -11.828 10.695 1 90.75 59 HIS B N 1
ATOM 1578 C CA . HIS B 1 59 ? -14.148 -12.836 10.461 1 90.75 59 HIS B CA 1
ATOM 1579 C C . HIS B 1 59 ? -14.594 -12.836 9 1 90.75 59 HIS B C 1
ATOM 1581 O O . HIS B 1 59 ? -15.375 -13.695 8.578 1 90.75 59 HIS B O 1
ATOM 1587 N N . SER B 1 60 ? -14.086 -11.891 8.281 1 89.06 60 SER B N 1
ATOM 1588 C CA . SER B 1 60 ? -14.422 -11.828 6.863 1 89.06 60 SER B CA 1
ATOM 1589 C C . SER B 1 60 ? -13.719 -12.93 6.078 1 89.06 60 SER B C 1
ATOM 1591 O O . SER B 1 60 ? -12.586 -13.297 6.391 1 89.06 60 SER B O 1
ATOM 1593 N N . PRO B 1 61 ? -14.344 -13.438 5.051 1 81.94 61 PRO B N 1
ATOM 1594 C CA . PRO B 1 61 ? -13.68 -14.414 4.195 1 81.94 61 PRO B CA 1
ATOM 1595 C C . PRO B 1 61 ? -12.391 -13.875 3.572 1 81.94 61 PRO B C 1
ATOM 1597 O O . PRO B 1 61 ? -11.484 -14.648 3.254 1 81.94 61 PRO B O 1
ATOM 1600 N N . GLU B 1 62 ? -12.258 -12.641 3.457 1 77.12 62 GLU B N 1
ATOM 1601 C CA . GLU B 1 62 ? -11.086 -12 2.857 1 77.12 62 GLU B CA 1
ATOM 1602 C C . GLU B 1 62 ? -9.859 -12.141 3.752 1 77.12 62 GLU B C 1
ATOM 1604 O O . GLU B 1 62 ? -8.727 -12.062 3.275 1 77.12 62 GLU B O 1
ATOM 1609 N N . ALA B 1 63 ? -9.984 -12.211 5.094 1 78.56 63 ALA B N 1
ATOM 1610 C CA . ALA B 1 63 ? -8.922 -12.094 6.09 1 78.56 63 ALA B CA 1
ATOM 1611 C C . ALA B 1 63 ? -8.234 -13.438 6.32 1 78.56 63 ALA B C 1
ATOM 1613 O O . ALA B 1 63 ? -7.09 -13.484 6.781 1 78.56 63 ALA B O 1
ATOM 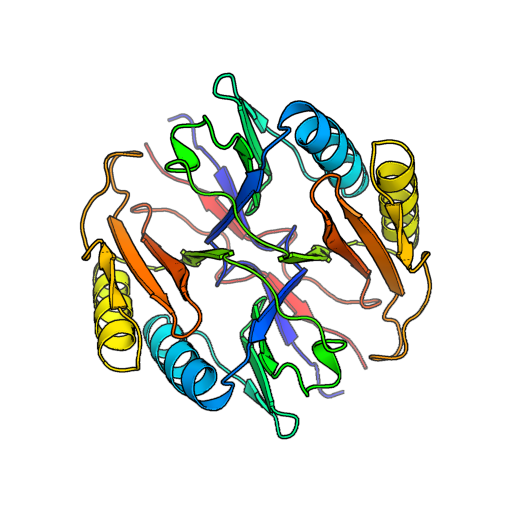1614 N N . ALA B 1 64 ? -8.812 -14.438 5.906 1 76.88 64 ALA B N 1
ATOM 1615 C CA . ALA B 1 64 ? -8.32 -15.789 6.18 1 76.88 64 ALA B CA 1
ATOM 1616 C C . ALA B 1 64 ? -8.008 -15.969 7.664 1 76.88 64 ALA B C 1
ATOM 1618 O O . ALA B 1 64 ? -7.078 -16.688 8.023 1 76.88 64 ALA B O 1
ATOM 1619 N N . GLY B 1 65 ? -8.578 -15.117 8.57 1 79.88 65 GLY B N 1
ATOM 1620 C CA . GLY B 1 65 ? -8.594 -15.297 10.008 1 79.88 65 GLY B CA 1
ATOM 1621 C C . GLY B 1 65 ? -7.34 -14.781 10.688 1 79.88 65 GLY B C 1
ATOM 1622 O O . GLY B 1 65 ? -7.148 -14.984 11.891 1 79.88 65 GLY B O 1
ATOM 1623 N N . LYS B 1 66 ? -6.465 -14.148 10.023 1 90.62 66 LYS B N 1
ATOM 1624 C CA . LYS B 1 66 ? -5.215 -13.688 10.617 1 90.62 66 LYS B CA 1
ATOM 1625 C C . LYS B 1 66 ? -5.129 -12.164 10.609 1 90.62 66 LYS B C 1
ATOM 1627 O O . LYS B 1 66 ? -5.152 -11.547 9.539 1 90.62 66 LYS B O 1
ATOM 1632 N N . LEU B 1 67 ? -4.988 -11.578 11.773 1 93.94 67 LEU B N 1
ATOM 1633 C CA . LEU B 1 67 ? -4.852 -10.133 11.914 1 93.94 67 LEU B CA 1
ATOM 1634 C C . LEU B 1 67 ? -3.561 -9.648 11.266 1 93.94 67 LEU B C 1
ATOM 1636 O O . LEU B 1 67 ? -2.549 -10.352 11.289 1 93.94 67 LEU B O 1
ATOM 1640 N N . THR B 1 68 ? -3.643 -8.531 10.625 1 96.38 68 THR B N 1
ATOM 1641 C CA . THR B 1 68 ? -2.41 -7.852 10.25 1 96.38 68 THR B CA 1
ATOM 1642 C C . THR B 1 68 ? -1.824 -7.098 11.438 1 96.38 68 THR B C 1
ATOM 1644 O O . THR B 1 68 ? -2.514 -6.863 12.438 1 96.38 68 THR B O 1
ATOM 1647 N N . GLY B 1 69 ? -0.542 -6.828 11.328 1 94.06 69 GLY B N 1
ATOM 1648 C CA . GLY B 1 69 ? 0.143 -6.078 12.367 1 94.06 69 GLY B CA 1
ATOM 1649 C C . GLY B 1 69 ? 0.253 -4.594 12.062 1 94.06 69 GLY B C 1
ATOM 1650 O O . GLY B 1 69 ? -0.453 -4.082 11.188 1 94.06 69 GLY B O 1
ATOM 1651 N N . ARG B 1 70 ? 1.086 -3.93 12.805 1 95.19 70 ARG B N 1
ATOM 1652 C CA . ARG B 1 70 ? 1.271 -2.488 12.672 1 95.19 70 ARG B CA 1
ATOM 1653 C C . ARG B 1 70 ? 1.717 -2.125 11.258 1 95.19 70 ARG B C 1
ATOM 1655 O O . ARG B 1 70 ? 2.752 -2.602 10.789 1 95.19 70 ARG B O 1
ATOM 1662 N N . HIS B 1 71 ? 0.981 -1.303 10.625 1 97.38 71 HIS B N 1
ATOM 1663 C CA . HIS B 1 71 ? 1.318 -0.745 9.312 1 97.38 71 HIS B CA 1
ATOM 1664 C C . HIS B 1 71 ? 1.811 0.693 9.445 1 97.38 71 HIS B C 1
ATOM 1666 O O . HIS B 1 71 ? 1.434 1.403 10.375 1 97.38 71 HIS B O 1
ATOM 1672 N N . HIS B 1 72 ? 2.686 1.064 8.609 1 98.06 72 HIS B N 1
ATOM 1673 C CA . HIS B 1 72 ? 2.865 2.455 8.203 1 98.06 72 HIS B CA 1
ATOM 1674 C C . HIS B 1 72 ? 2.379 2.68 6.777 1 98.06 72 HIS B C 1
ATOM 1676 O O . HIS B 1 72 ? 3.018 2.23 5.82 1 98.06 72 HIS B O 1
ATOM 1682 N N . LEU B 1 73 ? 1.28 3.336 6.668 1 98.5 73 LEU B N 1
ATOM 1683 C CA . LEU B 1 73 ? 0.594 3.564 5.402 1 98.5 73 LEU B CA 1
ATOM 1684 C C . LEU B 1 73 ? 0.352 5.051 5.172 1 98.5 73 LEU B C 1
ATOM 1686 O O . LEU B 1 73 ? -0.243 5.727 6.02 1 98.5 73 LEU B O 1
ATOM 1690 N N . ALA B 1 74 ? 0.837 5.535 4.055 1 98.81 74 ALA B N 1
ATOM 1691 C CA . ALA B 1 74 ? 0.667 6.949 3.723 1 98.81 74 ALA B CA 1
ATOM 1692 C C . ALA B 1 74 ? -0.258 7.121 2.521 1 98.81 74 ALA B C 1
ATOM 1694 O O . ALA B 1 74 ? -0.117 6.418 1.517 1 98.81 74 ALA B O 1
ATOM 1695 N N . PHE B 1 75 ? -1.174 8.07 2.588 1 98.94 75 PHE B N 1
ATOM 1696 C CA . PHE B 1 75 ? -2.092 8.422 1.51 1 98.94 75 PHE B CA 1
ATOM 1697 C C . PHE B 1 75 ? -1.671 9.734 0.849 1 98.94 75 PHE B C 1
ATOM 1699 O O . PHE B 1 75 ? -1.06 10.586 1.489 1 98.94 75 PHE B O 1
ATOM 1706 N N . GLN B 1 76 ? -2.033 9.836 -0.389 1 98.81 76 GLN B N 1
ATOM 1707 C CA . GLN B 1 76 ? -1.75 11.055 -1.144 1 98.81 76 GLN B CA 1
ATOM 1708 C C . GLN B 1 76 ? -2.764 12.148 -0.823 1 98.81 76 GLN B C 1
ATOM 1710 O O . GLN B 1 76 ? -3.973 11.906 -0.833 1 98.81 76 GLN B O 1
ATOM 1715 N N . ALA B 1 77 ? -2.324 13.328 -0.55 1 98.81 77 ALA B N 1
ATOM 1716 C CA . ALA B 1 77 ? -3.16 14.516 -0.427 1 98.81 77 ALA B CA 1
ATOM 1717 C C . ALA B 1 77 ? -2.844 15.523 -1.529 1 98.81 77 ALA B C 1
ATOM 1719 O O . ALA B 1 77 ? -1.678 15.727 -1.875 1 98.81 77 ALA B O 1
ATOM 1720 N N . ARG B 1 78 ? -3.814 16.156 -2.039 1 97.56 78 ARG B N 1
ATOM 1721 C CA . ARG B 1 78 ? -3.633 17.031 -3.193 1 97.56 78 ARG B CA 1
ATOM 1722 C C . ARG B 1 78 ? -3.072 18.391 -2.771 1 97.56 78 ARG B C 1
ATOM 1724 O O . ARG B 1 78 ? -2.539 19.141 -3.6 1 97.56 78 ARG B O 1
ATOM 1731 N N . ASP B 1 79 ? -3.314 18.828 -1.549 1 98.19 79 ASP B N 1
ATOM 1732 C CA . ASP B 1 79 ? -2.832 20.094 -1.012 1 98.19 79 ASP B CA 1
ATOM 1733 C C . ASP B 1 79 ? -2.803 20.078 0.515 1 98.19 79 ASP B C 1
ATOM 1735 O O . ASP B 1 79 ? -3.158 19.062 1.131 1 98.19 79 ASP B O 1
ATOM 1739 N N . ARG B 1 80 ? -2.334 21.156 1.132 1 98.69 80 ARG B N 1
ATOM 1740 C CA . ARG B 1 80 ? -2.186 21.25 2.58 1 98.69 80 ARG B CA 1
ATOM 1741 C C . ARG B 1 80 ? -3.541 21.172 3.277 1 98.69 80 ARG B C 1
ATOM 1743 O O . ARG B 1 80 ? -3.662 20.562 4.34 1 98.69 80 ARG B O 1
ATOM 1750 N N . ASP B 1 81 ? -4.543 21.766 2.676 1 98.88 81 ASP B N 1
ATOM 1751 C CA . ASP B 1 81 ? -5.879 21.75 3.264 1 98.88 81 ASP B CA 1
ATOM 1752 C C . ASP B 1 81 ? -6.406 20.328 3.398 1 98.88 81 ASP B C 1
ATOM 1754 O O . ASP B 1 81 ? -7.074 20 4.379 1 98.88 81 ASP B O 1
ATOM 1758 N N . MET B 1 82 ? -6.164 19.531 2.461 1 98.94 82 MET B N 1
ATOM 1759 C CA . MET B 1 82 ? -6.609 18.141 2.49 1 98.94 82 MET B CA 1
ATOM 1760 C C . MET B 1 82 ? -5.91 17.359 3.604 1 98.94 82 MET B C 1
ATOM 1762 O O . MET B 1 82 ? -6.516 16.5 4.242 1 98.94 82 MET B O 1
ATOM 1766 N N . VAL B 1 83 ? -4.613 17.641 3.812 1 98.94 83 VAL B N 1
ATOM 1767 C CA . VAL B 1 83 ? -3.906 17.031 4.934 1 98.94 83 VAL B CA 1
ATOM 1768 C C . VAL B 1 83 ? -4.586 17.406 6.246 1 98.94 83 VAL B C 1
ATOM 1770 O O . VAL B 1 83 ? -4.809 16.562 7.105 1 98.94 83 VAL B O 1
ATOM 1773 N N . ASP B 1 84 ? -4.898 18.703 6.387 1 98.94 84 ASP B N 1
ATOM 1774 C CA . ASP B 1 84 ? -5.578 19.172 7.59 1 98.94 84 ASP B CA 1
ATOM 1775 C C . ASP B 1 84 ? -6.922 18.469 7.777 1 98.94 84 ASP B C 1
ATOM 1777 O O . ASP B 1 84 ? -7.262 18.062 8.883 1 98.94 84 ASP B O 1
ATOM 1781 N N . ALA B 1 85 ? -7.672 18.375 6.703 1 98.94 85 ALA B N 1
ATOM 1782 C CA . ALA B 1 85 ? -8.984 17.734 6.746 1 98.94 85 ALA B CA 1
ATOM 1783 C C . ALA B 1 85 ? -8.875 16.266 7.148 1 98.94 85 ALA B C 1
ATOM 1785 O O . ALA B 1 85 ? -9.68 15.773 7.934 1 98.94 85 ALA B O 1
ATOM 1786 N N . PHE B 1 86 ? -7.93 15.594 6.613 1 98.94 86 PHE B N 1
ATOM 1787 C CA . PHE B 1 86 ? -7.645 14.211 6.973 1 98.94 86 PHE B CA 1
ATOM 1788 C C . PHE B 1 86 ? -7.398 14.086 8.477 1 98.94 86 PHE B C 1
ATOM 1790 O O . PHE B 1 86 ? -7.98 13.219 9.133 1 98.94 86 PHE B O 1
ATOM 1797 N N . TYR B 1 87 ? -6.531 14.914 8.938 1 98.94 87 TYR B N 1
ATOM 1798 C CA . TYR B 1 87 ? -6.141 14.883 10.344 1 98.94 87 TYR B CA 1
ATOM 1799 C C . TYR B 1 87 ? -7.348 15.109 11.242 1 98.94 87 TYR B C 1
ATOM 1801 O O . TYR B 1 87 ? -7.574 14.344 12.188 1 98.94 87 TYR B O 1
ATOM 1809 N N . HIS B 1 88 ? -8.133 16.062 10.945 1 98.94 88 HIS B N 1
ATOM 1810 C CA . HIS B 1 88 ? -9.32 16.375 11.734 1 98.94 88 HIS B CA 1
ATOM 1811 C C . HIS B 1 88 ? -10.336 15.234 11.688 1 98.94 88 HIS B C 1
ATOM 1813 O O . HIS B 1 88 ? -10.906 14.859 12.711 1 98.94 88 HIS B O 1
ATOM 1819 N N . ALA B 1 89 ? -10.562 14.734 10.508 1 98.94 89 ALA B N 1
ATOM 1820 C CA . ALA B 1 89 ? -11.477 13.602 10.352 1 98.94 89 ALA B CA 1
ATOM 1821 C C . ALA B 1 89 ? -11.031 12.414 11.195 1 98.94 89 ALA B C 1
ATOM 1823 O O . ALA B 1 89 ? -11.852 11.766 11.852 1 98.94 89 ALA B O 1
ATOM 1824 N N . ALA B 1 90 ? -9.758 12.125 11.148 1 98.94 90 ALA B N 1
ATOM 1825 C CA . ALA B 1 90 ? -9.203 10.984 11.883 1 98.94 90 ALA B CA 1
ATOM 1826 C C . ALA B 1 90 ? -9.453 11.125 13.383 1 98.94 90 ALA B C 1
ATOM 1828 O O . ALA B 1 90 ? -9.938 10.188 14.023 1 98.94 90 ALA B O 1
ATOM 1829 N N . LEU B 1 91 ? -9.133 12.32 13.906 1 98.88 91 LEU B N 1
ATOM 1830 C CA . LEU B 1 91 ? -9.25 12.539 15.344 1 98.88 91 LEU B CA 1
ATOM 1831 C C . LEU B 1 91 ? -10.703 12.5 15.789 1 98.88 91 LEU B C 1
ATOM 1833 O O . LEU B 1 91 ? -11.008 12.078 16.906 1 98.88 91 LEU B O 1
ATOM 1837 N N . THR B 1 92 ? -11.547 12.844 14.898 1 98.81 92 THR B N 1
ATOM 1838 C CA . THR B 1 92 ? -12.977 12.898 15.203 1 98.81 92 THR B CA 1
ATOM 1839 C C . THR B 1 92 ? -13.602 11.508 15.117 1 98.81 92 THR B C 1
ATOM 1841 O O . THR B 1 92 ? -14.664 11.266 15.688 1 98.81 92 THR B O 1
ATOM 1844 N N . HIS B 1 93 ? -12.969 10.602 14.461 1 98.75 93 HIS B N 1
ATOM 1845 C CA . HIS B 1 93 ? -13.594 9.32 14.188 1 98.75 93 HIS B CA 1
ATOM 1846 C C . HIS B 1 93 ? -12.734 8.164 14.68 1 98.75 93 HIS B C 1
ATOM 1848 O O . HIS B 1 93 ? -12.578 7.156 13.984 1 98.75 93 HIS B O 1
ATOM 1854 N N . GLY B 1 94 ? -12.117 8.32 15.812 1 98.62 94 GLY B N 1
ATOM 1855 C CA . GLY B 1 94 ? -11.547 7.188 16.516 1 98.62 94 GLY B CA 1
ATOM 1856 C C . GLY B 1 94 ? -10.031 7.109 16.391 1 98.62 94 GLY B C 1
ATOM 1857 O O . GLY B 1 94 ? -9.398 6.266 17.031 1 98.62 94 GLY B O 1
ATOM 1858 N N . GLY B 1 95 ? -9.461 7.984 15.562 1 98.81 95 GLY B N 1
ATOM 1859 C CA . GLY B 1 95 ? -8.008 8.055 15.477 1 98.81 95 GLY B CA 1
ATOM 1860 C C . GLY B 1 95 ? -7.383 8.836 16.609 1 98.81 95 GLY B C 1
ATOM 1861 O O . GLY B 1 95 ? -8.086 9.508 17.375 1 98.81 95 GLY B O 1
ATOM 1862 N N . ARG B 1 96 ? -6.098 8.602 16.797 1 98.81 96 ARG B N 1
ATOM 1863 C CA . ARG B 1 96 ? -5.316 9.352 17.781 1 98.81 96 ARG B CA 1
ATOM 1864 C C . ARG B 1 96 ? -4.176 10.109 17.125 1 98.81 96 ARG B C 1
ATOM 1866 O O . ARG B 1 96 ? -3.629 9.656 16.109 1 98.81 96 ARG B O 1
ATOM 1873 N N . ASP B 1 97 ? -3.82 11.203 17.703 1 98.81 97 ASP B N 1
ATOM 1874 C CA . ASP B 1 97 ? -2.721 12.023 17.188 1 98.81 97 ASP B CA 1
ATOM 1875 C C . ASP B 1 97 ? -1.405 11.242 17.219 1 98.81 97 ASP B C 1
ATOM 1877 O O . ASP B 1 97 ? -1.083 10.586 18.203 1 98.81 97 ASP B O 1
ATOM 1881 N N . ASN B 1 98 ? -0.792 11.32 16.188 1 98.44 98 ASN B N 1
ATOM 1882 C CA . ASN B 1 98 ? 0.555 10.773 16.078 1 98.44 98 ASN B CA 1
ATOM 1883 C C . ASN B 1 98 ? 1.495 11.734 15.367 1 98.44 98 ASN B C 1
ATOM 1885 O O . ASN B 1 98 ? 2.561 11.336 14.891 1 98.44 98 ASN B O 1
ATOM 1889 N N . GLY B 1 99 ? 1.126 12.969 15.109 1 98.38 99 GLY B N 1
ATOM 1890 C CA . GLY B 1 99 ? 1.835 14.055 14.445 1 98.38 99 GLY B CA 1
ATOM 1891 C C . GLY B 1 99 ? 0.914 15.008 13.711 1 98.38 99 GLY B C 1
ATOM 1892 O O . GLY B 1 99 ? 0.398 14.672 12.641 1 98.38 99 GLY B O 1
ATOM 1893 N N . ALA B 1 100 ? 0.686 16.203 14.289 1 98.81 100 ALA B N 1
ATOM 1894 C CA . ALA B 1 100 ? -0.243 17.188 13.734 1 98.81 100 ALA B CA 1
ATOM 1895 C C . ALA B 1 100 ? 0.221 17.672 12.367 1 98.81 100 ALA B C 1
ATOM 1897 O O . ALA B 1 100 ? 1.389 17.516 12.008 1 98.81 100 ALA B O 1
ATOM 1898 N N . PRO B 1 101 ? -0.732 18.266 11.578 1 98.88 101 PRO B N 1
ATOM 1899 C CA . PRO B 1 101 ? -0.346 18.766 10.258 1 98.88 101 PRO B CA 1
ATOM 1900 C C . PRO B 1 101 ? 0.792 19.781 10.32 1 98.88 101 PRO B C 1
ATOM 1902 O O . PRO B 1 101 ? 0.787 20.656 11.18 1 98.88 101 PRO B O 1
ATOM 1905 N N . GLY B 1 102 ? 1.734 19.578 9.438 1 98.56 102 GLY B N 1
ATOM 1906 C CA . GLY B 1 102 ? 2.867 20.484 9.383 1 98.56 102 GLY B CA 1
ATOM 1907 C C . GLY B 1 102 ? 3.957 20.016 8.438 1 98.56 102 GLY B C 1
ATOM 1908 O O . GLY B 1 102 ? 3.924 18.891 7.941 1 98.56 102 GLY B O 1
ATOM 1909 N N . GLU B 1 103 ? 4.879 20.922 8.102 1 97.69 103 GLU B N 1
ATOM 1910 C CA . GLU B 1 103 ? 6.035 20.578 7.277 1 97.69 103 GLU B CA 1
ATOM 1911 C C . GLU B 1 103 ? 6.996 19.672 8.031 1 97.69 103 GLU B C 1
ATOM 1913 O O . GLU B 1 103 ? 7.262 19.875 9.219 1 97.69 103 GLU B O 1
ATOM 1918 N N . ARG B 1 104 ? 7.371 18.641 7.336 1 95.94 104 ARG B N 1
ATOM 1919 C CA . ARG B 1 104 ? 8.391 17.75 7.871 1 95.94 104 ARG B CA 1
ATOM 1920 C C . ARG B 1 104 ? 9.742 18 7.219 1 95.94 104 ARG B C 1
ATOM 1922 O O . ARG B 1 104 ? 9.82 18.562 6.125 1 95.94 104 ARG B O 1
ATOM 1929 N N . HIS B 1 105 ? 10.789 17.531 7.82 1 90.69 105 HIS B N 1
ATOM 1930 C CA . HIS B 1 105 ? 12.148 17.875 7.41 1 90.69 105 HIS B CA 1
ATOM 1931 C C . HIS B 1 105 ? 12.68 16.859 6.398 1 90.69 105 HIS B C 1
ATOM 1933 O O . HIS B 1 105 ? 13.867 16.875 6.062 1 90.69 105 HIS B O 1
ATOM 1939 N N . TYR B 1 106 ? 11.906 16.078 5.895 1 88.56 106 TYR B N 1
ATOM 1940 C CA . TYR B 1 106 ? 12.359 15.078 4.93 1 88.56 106 TYR B CA 1
ATOM 1941 C C . TYR B 1 106 ? 12.805 15.734 3.629 1 88.56 106 TYR B C 1
ATOM 1943 O O . TYR B 1 106 ? 13.891 15.453 3.123 1 88.56 106 TYR B O 1
ATOM 1951 N N . HIS B 1 107 ? 12.086 16.609 2.949 1 88.06 107 HIS B N 1
ATOM 1952 C CA . HIS B 1 107 ? 12.43 17.516 1.862 1 88.06 107 HIS B CA 1
ATOM 1953 C C . HIS B 1 107 ? 11.516 18.734 1.856 1 88.06 107 HIS B C 1
ATOM 1955 O O . HIS B 1 107 ? 10.43 18.703 2.43 1 88.06 107 HIS B O 1
ATOM 1961 N N . PRO B 1 108 ? 11.984 19.781 1.265 1 89.81 108 PRO B N 1
ATOM 1962 C CA . PRO B 1 108 ? 11.156 20.984 1.246 1 89.81 108 PRO B CA 1
ATOM 1963 C C . PRO B 1 108 ? 9.781 20.75 0.614 1 89.81 108 PRO B C 1
ATOM 1965 O O . PRO B 1 108 ? 9.695 20.141 -0.457 1 89.81 108 PRO B O 1
ATOM 1968 N N . GLY B 1 109 ? 8.695 21.203 1.338 1 93 109 GLY B N 1
ATOM 1969 C CA . GLY B 1 109 ? 7.344 21.078 0.803 1 93 109 GLY B CA 1
ATOM 1970 C C . GLY B 1 109 ? 6.605 19.859 1.301 1 93 109 GLY B C 1
ATOM 1971 O O . GLY B 1 109 ? 5.402 19.719 1.074 1 93 109 GLY B O 1
ATOM 1972 N N . TYR B 1 110 ? 7.348 19.031 1.999 1 96.81 110 TYR B N 1
ATOM 1973 C CA . TYR B 1 110 ? 6.719 17.844 2.566 1 96.81 110 TYR B CA 1
ATOM 1974 C C . TYR B 1 110 ? 5.793 18.219 3.719 1 96.81 110 TYR B C 1
ATOM 1976 O O . TYR B 1 110 ? 6.246 18.438 4.844 1 96.81 110 TYR B O 1
ATOM 1984 N N . TYR B 1 111 ? 4.531 18.328 3.453 1 98.62 111 TYR B N 1
ATOM 1985 C CA . TYR B 1 111 ? 3.506 18.656 4.438 1 98.62 111 TYR B CA 1
ATOM 1986 C C . TYR B 1 111 ? 2.654 17.438 4.758 1 98.62 111 TYR B C 1
ATOM 1988 O O . TYR B 1 111 ? 2.033 16.844 3.867 1 98.62 111 TYR B O 1
ATOM 1996 N N . ALA B 1 112 ? 2.625 17 6.074 1 98.81 112 ALA B N 1
ATOM 1997 C CA . ALA B 1 112 ? 1.981 15.719 6.383 1 98.81 112 ALA B CA 1
ATOM 1998 C C . ALA B 1 112 ? 1.36 15.734 7.777 1 98.81 112 ALA B C 1
ATOM 2000 O O . ALA B 1 112 ? 1.63 16.641 8.57 1 98.81 112 ALA B O 1
ATOM 2001 N N . ALA B 1 113 ? 0.534 14.844 8.023 1 98.88 113 ALA B N 1
ATOM 2002 C CA . ALA B 1 113 ? -0.009 14.508 9.336 1 98.88 113 ALA B CA 1
ATOM 2003 C C . ALA B 1 113 ? -0.013 13 9.555 1 98.88 113 ALA B C 1
ATOM 2005 O O . ALA B 1 113 ? -0.147 12.227 8.609 1 98.88 113 ALA B O 1
ATOM 2006 N N . PHE B 1 114 ? 0.143 12.625 10.82 1 98.69 114 PHE B N 1
ATOM 2007 C CA . PHE B 1 114 ? 0.189 11.227 11.234 1 98.69 114 PHE B CA 1
ATOM 2008 C C . PHE B 1 114 ? -0.846 10.953 12.32 1 98.69 114 PHE B C 1
ATOM 2010 O O . PHE B 1 114 ? -0.979 11.727 13.273 1 98.69 114 PHE B O 1
ATOM 2017 N N . VAL B 1 115 ? -1.537 9.898 12.117 1 98.88 115 VAL B N 1
ATOM 2018 C CA . VAL B 1 115 ? -2.508 9.461 13.117 1 98.88 115 VAL B CA 1
ATOM 2019 C C . VAL B 1 115 ? -2.4 7.953 13.328 1 98.88 115 VAL B C 1
ATOM 2021 O O . VAL B 1 115 ? -1.841 7.246 12.484 1 98.88 115 VAL B O 1
ATOM 2024 N N . LEU B 1 116 ? -2.785 7.484 14.43 1 98.69 116 LEU B N 1
ATOM 2025 C CA . LEU B 1 116 ? -2.998 6.059 14.664 1 98.69 116 LEU B CA 1
ATOM 2026 C C . LEU B 1 116 ? -4.457 5.68 14.43 1 98.69 116 LEU B C 1
ATOM 2028 O O . LEU B 1 116 ? -5.359 6.285 15.008 1 98.69 116 LEU B O 1
ATOM 2032 N N . ASP B 1 117 ? -4.68 4.762 13.562 1 98.75 117 ASP B N 1
ATOM 2033 C CA . ASP B 1 117 ? -6.051 4.293 13.383 1 98.75 117 ASP B CA 1
ATOM 2034 C C . ASP B 1 117 ? -6.512 3.484 14.594 1 98.75 117 ASP B C 1
ATOM 2036 O O . ASP B 1 117 ? -5.746 3.273 15.539 1 98.75 117 ASP B O 1
ATOM 2040 N N . PRO B 1 118 ? -7.738 3.033 14.688 1 98.25 118 PRO B N 1
ATOM 2041 C CA . PRO B 1 118 ? -8.273 2.355 15.875 1 98.25 118 PRO B CA 1
ATOM 2042 C C . PRO B 1 118 ? -7.508 1.082 16.219 1 98.25 118 PRO B C 1
ATOM 2044 O O . PRO B 1 118 ? -7.559 0.619 17.359 1 98.25 118 PRO B O 1
ATOM 2047 N N . GLN B 1 119 ? -6.754 0.521 15.266 1 96.75 119 GLN B N 1
ATOM 2048 C CA . GLN B 1 119 ? -6 -0.706 15.492 1 96.75 119 GLN B CA 1
ATOM 2049 C C . GLN B 1 119 ? -4.535 -0.401 15.805 1 96.75 119 GLN B C 1
ATOM 2051 O O . GLN B 1 119 ? -3.748 -1.312 16.062 1 96.75 119 GLN B O 1
ATOM 2056 N N . GLY B 1 120 ? -4.199 0.831 15.68 1 97.44 120 GLY B N 1
ATOM 2057 C CA . GLY B 1 120 ? -2.838 1.21 16.031 1 97.44 120 GLY B CA 1
ATOM 2058 C C . GLY B 1 120 ? -1.925 1.326 14.82 1 97.44 120 GLY B C 1
ATOM 2059 O O . GLY B 1 120 ? -0.715 1.513 14.969 1 97.44 120 GLY B O 1
ATOM 2060 N N . ASN B 1 121 ? -2.412 1.188 13.609 1 98.06 121 ASN B N 1
ATOM 2061 C CA . ASN B 1 121 ? -1.614 1.455 12.414 1 98.06 121 ASN B CA 1
ATOM 2062 C C . ASN B 1 121 ? -1.237 2.93 12.312 1 98.06 121 ASN B C 1
ATOM 2064 O O . ASN B 1 121 ? -2.051 3.807 12.609 1 98.06 121 ASN B O 1
ATOM 2068 N N . ASN B 1 122 ? -0.023 3.18 11.906 1 98.19 122 ASN B N 1
ATOM 2069 C CA . ASN B 1 122 ? 0.419 4.539 11.617 1 98.19 122 ASN B CA 1
ATOM 2070 C C . ASN B 1 122 ? -0.044 4.996 10.234 1 98.19 122 ASN B C 1
ATOM 2072 O O . ASN B 1 122 ? 0.498 4.562 9.219 1 98.19 122 ASN B O 1
ATOM 2076 N N . ILE B 1 123 ? -1.022 5.863 10.203 1 98.81 123 ILE B N 1
ATOM 2077 C CA . ILE B 1 123 ? -1.611 6.34 8.953 1 98.81 123 ILE B CA 1
ATOM 2078 C C . ILE B 1 123 ? -1.193 7.785 8.703 1 98.81 123 ILE B C 1
ATOM 2080 O O . ILE B 1 123 ? -1.32 8.633 9.586 1 98.81 123 ILE B O 1
ATOM 2084 N N . GLU B 1 124 ? -0.704 7.965 7.516 1 98.88 124 GLU B N 1
ATOM 2085 C CA . GLU B 1 124 ? -0.197 9.273 7.113 1 98.88 124 GLU B CA 1
ATOM 2086 C C . GLU B 1 124 ? -0.962 9.812 5.91 1 98.88 124 GLU B C 1
ATOM 2088 O O . GLU B 1 124 ? -1.368 9.055 5.031 1 98.88 124 GLU B O 1
ATOM 2093 N N . ALA B 1 125 ? -1.254 11.07 5.875 1 98.94 125 ALA B N 1
ATOM 2094 C CA . ALA B 1 125 ? -1.556 11.805 4.648 1 98.94 125 ALA B CA 1
ATOM 2095 C C . ALA B 1 125 ? -0.453 12.805 4.328 1 98.94 125 ALA B C 1
ATOM 2097 O O . ALA B 1 125 ? 0.023 13.523 5.211 1 98.94 125 ALA B O 1
ATOM 2098 N N . VAL B 1 126 ? -0.089 12.883 3.039 1 98.88 126 VAL B N 1
ATOM 2099 C CA . VAL B 1 126 ? 1.079 13.703 2.736 1 98.88 126 VAL B CA 1
ATOM 2100 C C . VAL B 1 126 ? 0.846 14.477 1.44 1 98.88 126 VAL B C 1
ATOM 2102 O O . VAL B 1 126 ? 0.287 13.938 0.482 1 98.88 126 VAL B O 1
ATOM 2105 N N . TYR B 1 127 ? 1.254 15.688 1.416 1 98.44 127 TYR B N 1
ATOM 2106 C CA . TYR B 1 127 ? 1.395 16.578 0.269 1 98.44 127 TYR B CA 1
ATOM 2107 C C . TYR B 1 127 ? 2.859 16.906 0.015 1 98.44 127 TYR B C 1
ATOM 2109 O O . TYR B 1 127 ? 3.531 17.484 0.878 1 98.44 127 TYR B O 1
ATOM 2117 N N . HIS B 1 128 ? 3.357 16.641 -1.187 1 96.88 128 HIS B N 1
ATOM 2118 C CA . HIS B 1 128 ? 4.781 16.766 -1.485 1 96.88 128 HIS B CA 1
ATOM 2119 C C . HIS B 1 128 ? 5.117 18.125 -2.059 1 96.88 128 HIS B C 1
ATOM 2121 O O . HIS B 1 128 ? 6.273 18.406 -2.389 1 96.88 128 HIS B O 1
ATOM 2127 N N . GLY B 1 129 ? 4.168 18.969 -2.215 1 95.12 129 GLY B N 1
ATOM 2128 C CA . GLY B 1 129 ? 4.367 20.234 -2.904 1 95.12 129 GLY B CA 1
ATOM 2129 C C . GLY B 1 129 ? 3.836 20.219 -4.324 1 95.12 129 GLY B C 1
ATOM 2130 O O . GLY B 1 129 ? 3.303 19.219 -4.789 1 95.12 129 GLY B O 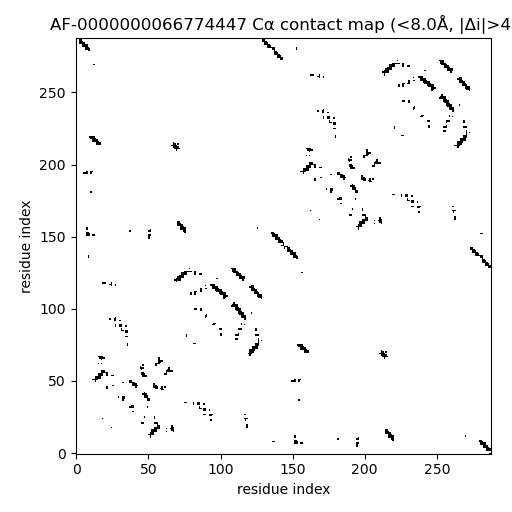1
ATOM 2131 N N . LYS B 1 130 ? 4.031 21.375 -5.023 1 93.94 130 LYS B N 1
ATOM 2132 C CA . LYS B 1 130 ? 3.52 21.516 -6.383 1 93.94 130 LYS B CA 1
ATOM 2133 C C . LYS B 1 130 ? 4.195 20.531 -7.328 1 93.94 130 LYS B C 1
ATOM 2135 O O . LYS B 1 130 ? 5.422 20.406 -7.332 1 93.94 130 LYS B O 1
ATOM 2140 N N . ALA B 1 131 ? 3.361 19.75 -8.016 1 95.12 131 ALA B N 1
ATOM 2141 C CA . ALA B 1 131 ? 3.836 18.781 -8.992 1 95.12 131 ALA B CA 1
ATOM 2142 C C . ALA B 1 131 ? 2.861 18.656 -10.164 1 95.12 131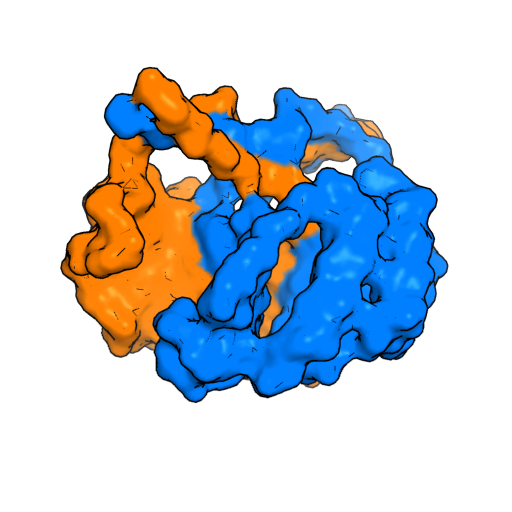 ALA B C 1
ATOM 2144 O O . ALA B 1 131 ? 1.693 19.031 -10.047 1 95.12 131 ALA B O 1
ATOM 2145 N N . GLU B 1 132 ? 3.404 18.219 -11.266 1 95.75 132 GLU B N 1
ATOM 2146 C CA . GLU B 1 132 ? 2.559 17.891 -12.406 1 95.75 132 GLU B CA 1
ATOM 2147 C C . GLU B 1 132 ? 2.26 16.391 -12.461 1 95.75 132 GLU B C 1
ATOM 2149 O O . GLU B 1 132 ? 3.178 15.57 -12.438 1 95.75 132 GLU B O 1
ATOM 2154 N N . ARG B 1 133 ? 1.019 16.016 -12.484 1 97.06 133 ARG B N 1
ATOM 2155 C CA . ARG B 1 133 ? 0.573 14.641 -12.602 1 97.06 133 ARG B CA 1
ATOM 2156 C C . ARG B 1 133 ? 0.099 14.328 -14.016 1 97.06 133 ARG B C 1
ATOM 2158 O O . ARG B 1 133 ? -0.652 15.109 -14.609 1 97.06 133 ARG B O 1
ATOM 2165 N N . SER B 1 134 ? 0.492 13.188 -14.547 1 98.12 134 SER B N 1
ATOM 2166 C CA . SER B 1 134 ? 0.122 12.82 -15.914 1 98.12 134 SER B CA 1
ATOM 2167 C C . SER B 1 134 ? -1.36 12.477 -16.016 1 98.12 134 SER B C 1
ATOM 2169 O O . SER B 1 134 ? -1.945 12.523 -17.094 1 98.12 134 SER B O 1
ATOM 2171 N N . ALA B 1 135 ? -1.987 12.016 -14.914 1 97.94 135 ALA B N 1
ATOM 2172 C CA . ALA B 1 135 ? -3.393 11.625 -14.805 1 97.94 135 ALA B CA 1
ATOM 2173 C C . ALA B 1 135 ? -3.844 11.578 -13.352 1 97.94 135 ALA B C 1
ATOM 2175 O O . ALA B 1 135 ? -3.016 11.602 -12.438 1 97.94 135 ALA B O 1
ATOM 2176 N N . GLY B 1 136 ? -5.102 11.594 -13.133 1 97.44 136 GLY B N 1
ATOM 2177 C CA . GLY B 1 136 ? -5.625 11.469 -11.781 1 97.44 136 GLY B CA 1
ATOM 2178 C C . GLY B 1 136 ? -5.449 10.078 -11.203 1 97.44 136 GLY B C 1
ATOM 2179 O O . GLY B 1 136 ? -5.367 9.906 -9.984 1 97.44 136 GLY B O 1
ATOM 2180 N N . SER B 1 137 ? -5.52 9.117 -12.047 1 98.38 137 SER B N 1
ATOM 2181 C CA . SER B 1 137 ? -5.344 7.711 -11.711 1 98.38 137 SER B CA 1
ATOM 2182 C C . SER B 1 137 ? -5.086 6.867 -12.953 1 98.38 137 SER B C 1
ATOM 2184 O O . SER B 1 137 ? -5.219 7.355 -14.078 1 98.38 137 SER B O 1
ATOM 2186 N N . VAL B 1 138 ? -4.551 5.672 -12.773 1 98.44 138 VAL B N 1
ATOM 2187 C CA . VAL B 1 138 ? -4.613 4.641 -13.805 1 98.44 138 VAL B CA 1
ATOM 2188 C C . VAL B 1 138 ? -5.973 3.949 -13.766 1 98.44 138 VAL B C 1
ATOM 2190 O O . VAL B 1 138 ? -6.301 3.258 -12.797 1 98.44 138 VAL B O 1
ATOM 2193 N N . ALA B 1 139 ? -6.758 4.172 -14.758 1 97.94 139 ALA B N 1
ATOM 2194 C CA . ALA B 1 139 ? -8.039 3.488 -14.883 1 97.94 139 ALA B CA 1
ATOM 2195 C C . ALA B 1 139 ? -7.867 2.109 -15.516 1 97.94 139 ALA B C 1
ATOM 2197 O O . ALA B 1 139 ? -7.238 1.978 -16.562 1 97.94 139 ALA B O 1
ATOM 2198 N N . ILE B 1 140 ? -8.305 1.055 -14.875 1 96.88 140 ILE B N 1
ATOM 2199 C CA . ILE B 1 140 ? -8.25 -0.319 -15.367 1 96.88 140 ILE B CA 1
ATOM 2200 C C . ILE B 1 140 ? -9.664 -0.826 -15.633 1 96.88 140 ILE B C 1
ATOM 2202 O O . ILE B 1 140 ? -10.477 -0.955 -14.711 1 96.88 140 ILE B O 1
ATOM 2206 N N . SER B 1 141 ? -9.953 -1.108 -16.875 1 96.38 141 SER B N 1
ATOM 2207 C CA . SER B 1 141 ? -11.289 -1.517 -17.281 1 96.38 141 SER B CA 1
ATOM 2208 C C . SER B 1 141 ? -11.312 -2.969 -17.75 1 96.38 141 SER B C 1
ATOM 2210 O O . SER B 1 141 ? -10.469 -3.377 -18.562 1 96.38 141 SER B O 1
ATOM 2212 N N . PHE B 1 142 ? -12.266 -3.723 -17.172 1 91.25 142 PHE B N 1
ATOM 2213 C CA . PHE B 1 142 ? -12.414 -5.129 -17.516 1 91.25 142 PHE B CA 1
ATOM 2214 C C . PHE B 1 142 ? -13.609 -5.324 -18.453 1 91.25 142 PHE B C 1
ATOM 2216 O O . PHE B 1 142 ? -14.641 -4.676 -18.281 1 91.25 142 PHE B O 1
ATOM 2223 N N . THR B 1 143 ? -13.383 -5.859 -19.734 1 78.44 143 THR B N 1
ATOM 2224 C CA . THR B 1 143 ? -14.5 -6.133 -20.641 1 78.44 143 THR B CA 1
ATOM 2225 C C . THR B 1 143 ? -15.148 -7.473 -20.312 1 78.44 143 THR B C 1
ATOM 2227 O O . THR B 1 143 ? -14.469 -8.5 -20.234 1 78.44 143 THR B O 1
ATOM 2230 N N . GLN B 1 144 ? -16.344 -7.41 -19.594 1 61 144 GLN B N 1
ATOM 2231 C CA . GLN B 1 144 ? -17.125 -8.633 -19.453 1 61 144 GLN B CA 1
ATOM 2232 C C . GLN B 1 144 ? -17.922 -8.922 -20.719 1 61 144 GLN B C 1
ATOM 2234 O O . GLN B 1 144 ? -18.312 -8.008 -21.438 1 61 144 GLN B O 1
#